Protein AF-A0A2T4UHS7-F1 (afdb_monomer_lite)

Organism: NCBI:txid2133960

Sequence (302 aa):
MPPSAKLADGARTGRSASTREEILTAIRRWNDLFGEPPCTADWNPSVARWRAQEWRIERYAAGDPDTGARWPSLNAVKRRFDGSFDAAVREAGLVPRRPGPRRRAPGTARPDVPPREPLPPVALDDALRAAHALVAAADARAAEAERRAEDALRRARAERARADREQARAAESRLRARRLADRARRAIEARDRARERELRVVAAARAACEDRLAAARADADQRIAAARAREQAASRRADRAEEGAARLVAATGDPTAPAGPAVLAAALTRLARARAAGGAPGDLRGALREVSLAASRWAQRL

Structure (mmCIF, N/CA/C/O backbone):
data_AF-A0A2T4UHS7-F1
#
_entry.id   AF-A0A2T4UHS7-F1
#
loop_
_atom_site.group_PDB
_atom_site.id
_atom_site.type_symbol
_atom_site.label_atom_id
_atom_site.label_alt_id
_atom_site.label_comp_id
_atom_site.label_asym_id
_atom_site.label_entity_id
_atom_site.label_seq_id
_atom_site.pdbx_PDB_ins_code
_atom_site.Cartn_x
_atom_site.Cartn_y
_atom_site.Cartn_z
_atom_site.occupancy
_atom_site.B_iso_or_equiv
_atom_site.auth_seq_id
_atom_site.auth_comp_id
_atom_site.auth_asym_id
_atom_site.auth_atom_id
_atom_site.pdbx_PDB_model_num
ATOM 1 N N . MET A 1 1 ? -7.941 19.673 34.508 1.00 41.25 1 MET A N 1
ATOM 2 C CA . MET A 1 1 ? -9.388 19.975 34.518 1.00 41.25 1 MET A CA 1
ATOM 3 C C . MET A 1 1 ? -10.138 18.800 33.909 1.00 41.25 1 MET A C 1
ATOM 5 O O . MET A 1 1 ? -9.949 18.561 32.722 1.00 41.25 1 MET A O 1
ATOM 9 N N . PRO A 1 2 ? -10.895 18.012 34.690 1.00 38.41 2 PRO A N 1
ATOM 10 C CA . PRO A 1 2 ? -11.706 16.938 34.131 1.00 38.41 2 PRO A CA 1
ATOM 11 C C . PRO A 1 2 ? -12.994 17.521 33.515 1.00 38.41 2 PRO A C 1
ATOM 13 O O . PRO A 1 2 ? -13.570 18.449 34.091 1.00 38.41 2 PRO A O 1
ATOM 16 N N . PRO A 1 3 ? -13.448 17.022 32.352 1.00 41.53 3 PRO A N 1
ATOM 17 C CA . PRO A 1 3 ? -14.698 17.457 31.747 1.00 41.53 3 PRO A CA 1
ATOM 18 C C . PRO A 1 3 ? -15.901 17.020 32.589 1.00 41.53 3 PRO A C 1
ATOM 20 O O . PRO A 1 3 ? -15.948 15.934 33.163 1.00 41.53 3 PRO A O 1
ATOM 23 N N . SER A 1 4 ? -16.849 17.947 32.666 1.00 41.47 4 SER A N 1
ATOM 24 C CA . SER A 1 4 ? -17.977 18.001 33.583 1.00 41.47 4 SER A CA 1
ATOM 25 C C . SER A 1 4 ? -19.053 16.957 33.267 1.00 41.47 4 SER A C 1
ATOM 27 O O . SER A 1 4 ? -19.493 16.813 32.127 1.00 41.47 4 SER A O 1
ATOM 29 N N . ALA A 1 5 ? -19.510 16.268 34.311 1.00 41.78 5 ALA A N 1
ATOM 30 C CA . ALA A 1 5 ? -20.684 15.410 34.308 1.00 41.78 5 ALA A CA 1
ATOM 31 C C . ALA A 1 5 ? -21.964 16.267 34.224 1.00 41.78 5 ALA A C 1
ATOM 33 O O . ALA A 1 5 ? -22.472 16.731 35.241 1.00 41.78 5 ALA A O 1
ATOM 34 N N . LYS A 1 6 ? -22.472 16.504 33.008 1.00 42.31 6 LYS A N 1
ATOM 35 C CA . LYS A 1 6 ? -23.757 17.193 32.756 1.00 42.31 6 LYS A CA 1
ATOM 36 C C . LYS A 1 6 ? -24.542 16.607 31.570 1.00 42.31 6 LYS A C 1
ATOM 38 O O . LYS A 1 6 ? -25.159 17.333 30.805 1.00 42.31 6 LYS A O 1
ATOM 43 N N . LEU A 1 7 ? -24.542 15.282 31.420 1.00 41.25 7 LEU A N 1
ATOM 44 C CA . LEU A 1 7 ? -25.476 14.564 30.533 1.00 41.25 7 LEU A CA 1
ATOM 45 C C . LEU A 1 7 ? -26.055 13.332 31.239 1.00 41.25 7 LEU A C 1
ATOM 47 O O . LEU A 1 7 ? -26.080 12.226 30.713 1.00 41.25 7 LEU A O 1
ATOM 51 N N . ALA A 1 8 ? -26.506 13.548 32.469 1.00 40.31 8 ALA A N 1
ATOM 52 C CA . ALA A 1 8 ? -27.451 12.671 33.140 1.00 40.31 8 ALA A CA 1
ATOM 53 C C . ALA A 1 8 ? -28.627 13.521 33.633 1.00 40.31 8 ALA A C 1
ATOM 55 O O . ALA A 1 8 ? -29.037 13.432 34.786 1.00 40.31 8 ALA A O 1
ATOM 56 N N . ASP A 1 9 ? -29.170 14.360 32.743 1.00 37.16 9 ASP A N 1
ATOM 57 C CA . ASP A 1 9 ? -30.577 14.722 32.854 1.00 37.16 9 ASP A CA 1
ATOM 58 C C . ASP A 1 9 ? -31.356 13.462 32.510 1.00 37.16 9 ASP A C 1
ATOM 60 O O . ASP A 1 9 ? -31.680 13.159 31.360 1.00 37.16 9 ASP A O 1
ATOM 64 N N . GLY A 1 10 ? -31.567 12.666 33.556 1.00 38.06 10 GLY A N 1
ATOM 65 C CA . GLY A 1 10 ? -32.560 11.626 33.556 1.00 38.06 10 GLY A CA 1
ATOM 66 C C . GLY A 1 10 ? -33.852 12.262 33.084 1.00 38.06 10 GLY A C 1
ATOM 67 O O . GLY A 1 10 ? -34.464 13.059 33.799 1.00 38.06 10 GLY A O 1
ATOM 68 N N . ALA A 1 11 ? -34.264 11.884 31.879 1.00 38.50 11 A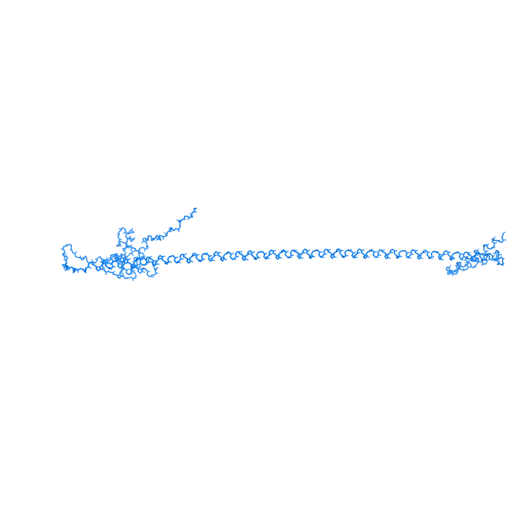LA A N 1
ATOM 69 C CA . ALA A 1 11 ? -35.647 11.936 31.488 1.00 38.50 11 ALA A CA 1
ATOM 70 C C . ALA A 1 11 ? -36.410 11.138 32.551 1.00 38.50 11 ALA A C 1
ATOM 72 O O . ALA A 1 11 ? -36.634 9.936 32.431 1.00 38.50 11 ALA A O 1
ATOM 73 N N . ARG A 1 12 ? -36.837 11.820 33.620 1.00 43.44 12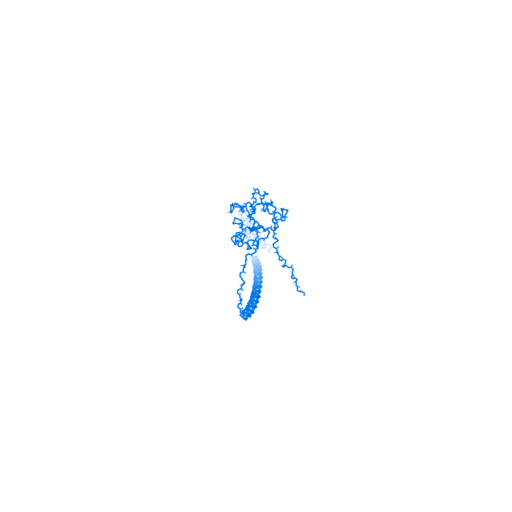 ARG A N 1
ATOM 74 C CA . ARG A 1 12 ? -38.150 11.558 34.181 1.00 43.44 12 ARG A CA 1
ATOM 75 C C . ARG A 1 12 ? -39.052 11.760 32.987 1.00 43.44 12 ARG A C 1
ATOM 77 O O . ARG A 1 12 ? -39.385 12.899 32.679 1.00 43.44 12 ARG A O 1
ATOM 84 N N . THR A 1 13 ? -39.319 10.677 32.265 1.00 43.41 13 THR A N 1
ATOM 85 C CA . THR A 1 13 ? -40.324 10.584 31.221 1.00 43.41 13 THR A CA 1
ATOM 86 C C . THR A 1 13 ? -41.545 11.213 31.852 1.00 43.41 13 THR A C 1
ATOM 88 O O . THR A 1 13 ? -42.151 10.638 32.763 1.00 43.41 13 THR A O 1
ATOM 91 N N . GLY A 1 14 ? -41.766 12.489 31.530 1.00 40.91 14 GLY A N 1
ATOM 92 C CA . GLY A 1 14 ? -42.835 13.263 32.113 1.00 40.91 14 GLY A CA 1
ATOM 93 C C . GLY A 1 14 ? -44.059 12.466 31.755 1.00 40.91 14 GLY A C 1
ATOM 94 O O . GLY A 1 14 ? -44.320 12.294 30.571 1.00 40.91 14 GLY A O 1
ATOM 95 N N . ARG A 1 15 ? -44.715 11.861 32.752 1.00 56.06 15 ARG A N 1
ATOM 96 C CA . ARG A 1 15 ? -45.989 11.181 32.541 1.00 56.06 15 ARG A CA 1
ATOM 97 C C . ARG A 1 15 ? -46.855 12.217 31.850 1.00 56.06 15 ARG A C 1
ATOM 99 O O . ARG A 1 15 ? -47.246 13.180 32.511 1.00 56.06 15 ARG A O 1
ATOM 106 N N . SER A 1 16 ? -47.021 12.072 30.537 1.00 60.69 16 SER A N 1
ATOM 107 C CA . SER A 1 16 ? -47.770 12.991 29.696 1.00 60.69 16 SER A CA 1
ATOM 108 C C . SER A 1 16 ? -49.087 13.193 30.418 1.00 60.69 16 SER A C 1
ATOM 110 O O . SER A 1 16 ? -49.766 12.216 30.739 1.00 60.69 16 SER A O 1
ATOM 112 N N . ALA A 1 17 ? -49.356 14.420 30.861 1.00 79.00 17 ALA A N 1
ATOM 113 C CA . ALA A 1 17 ? -50.518 14.676 31.691 1.00 79.00 17 ALA A CA 1
ATOM 114 C C . ALA A 1 17 ? -51.747 14.351 30.847 1.00 79.00 17 ALA A C 1
ATOM 116 O O . ALA A 1 17 ? -52.047 15.132 29.945 1.00 79.00 17 ALA A O 1
ATOM 117 N N . SER A 1 18 ? -52.413 13.223 31.132 1.00 89.00 18 SER A N 1
ATOM 118 C CA . SER A 1 18 ? -53.476 12.699 30.274 1.00 89.00 18 SER A CA 1
ATOM 119 C C . SER A 1 18 ? -54.439 13.811 29.866 1.00 89.00 18 SER A C 1
ATOM 121 O O . SER A 1 18 ? -54.847 14.636 30.704 1.00 89.00 18 SER A O 1
ATOM 123 N N . THR A 1 19 ? -54.712 13.898 28.568 1.00 94.94 19 THR A N 1
ATOM 124 C CA . THR A 1 19 ? -55.634 14.898 28.023 1.00 94.94 19 THR A CA 1
ATOM 125 C C . THR A 1 19 ? -57.061 14.577 28.462 1.00 94.94 19 THR A C 1
ATOM 127 O O . THR A 1 19 ? -57.351 13.486 28.966 1.00 94.94 19 THR A O 1
ATOM 130 N N . ARG A 1 20 ? -57.968 15.553 28.339 1.00 96.69 20 ARG A N 1
ATOM 131 C CA . ARG A 1 20 ? -59.374 15.358 28.719 1.00 96.69 20 ARG A CA 1
ATOM 132 C C . ARG A 1 20 ? -59.982 14.229 27.877 1.00 96.69 20 ARG A C 1
ATOM 134 O O . ARG A 1 20 ? -60.637 13.345 28.417 1.00 96.69 20 ARG A O 1
ATOM 141 N N . GLU A 1 21 ? -59.660 14.207 26.590 1.00 97.00 21 GLU A N 1
ATOM 142 C CA . GLU A 1 21 ? -60.112 13.246 25.585 1.00 97.00 21 GLU A CA 1
ATOM 143 C C . GLU A 1 21 ? -59.539 11.839 25.821 1.00 97.00 21 GLU A C 1
ATOM 145 O O . GLU A 1 21 ? -60.270 10.851 25.719 1.00 97.00 21 GLU A O 1
ATOM 150 N N . GLU A 1 22 ? -58.260 11.727 26.201 1.00 96.19 22 GLU A N 1
ATOM 151 C CA . GLU A 1 22 ? -57.641 10.450 26.590 1.00 96.19 22 GLU A CA 1
ATOM 152 C C . GLU A 1 22 ? -58.335 9.842 27.810 1.00 96.19 22 GLU A C 1
ATOM 154 O O . GLU A 1 22 ? -58.574 8.636 27.856 1.00 96.19 22 GLU A O 1
ATOM 159 N N . ILE A 1 23 ? -58.709 10.672 28.788 1.00 97.44 23 ILE A N 1
ATOM 160 C CA . ILE A 1 23 ? -59.433 10.213 29.975 1.00 97.44 23 ILE A CA 1
ATOM 161 C C . ILE A 1 23 ? -60.839 9.731 29.606 1.00 97.44 23 ILE A C 1
ATOM 163 O O . ILE A 1 23 ? -61.236 8.660 30.061 1.00 97.44 23 ILE A O 1
ATOM 167 N N . LEU A 1 24 ? -61.579 10.463 28.765 1.00 98.00 24 LEU A N 1
ATOM 168 C CA . LEU A 1 24 ? -62.900 10.019 28.294 1.00 98.00 24 LEU A CA 1
ATOM 169 C C . LEU A 1 24 ? -62.804 8.698 27.523 1.00 98.00 24 LEU A C 1
ATOM 171 O O . LEU A 1 24 ? -63.616 7.797 27.731 1.00 98.00 24 LEU A O 1
ATOM 175 N N . THR A 1 25 ? -61.779 8.560 26.680 1.00 97.50 25 THR A N 1
ATOM 176 C CA . THR A 1 25 ? -61.502 7.328 25.932 1.00 97.50 25 THR A CA 1
ATOM 177 C C . THR A 1 25 ? -61.196 6.169 26.878 1.00 97.50 25 THR A C 1
ATOM 179 O O . THR A 1 25 ? -61.775 5.096 26.736 1.00 97.50 25 THR A O 1
ATOM 182 N N . ALA A 1 26 ? -60.357 6.390 27.892 1.00 97.44 26 ALA A N 1
ATOM 183 C CA . ALA A 1 26 ? -60.034 5.383 28.897 1.00 97.44 26 ALA A CA 1
ATOM 184 C C . ALA A 1 26 ? -61.256 4.972 29.740 1.00 97.44 26 ALA A C 1
ATOM 186 O O . ALA A 1 26 ? -61.400 3.798 30.065 1.00 97.44 26 ALA A O 1
ATOM 187 N N . ILE A 1 27 ? -62.160 5.904 30.068 1.00 98.00 27 ILE A N 1
ATOM 188 C CA . ILE A 1 27 ? -63.408 5.594 30.788 1.00 98.00 27 ILE A CA 1
ATOM 189 C C . ILE A 1 27 ? -64.316 4.685 29.948 1.00 98.00 27 ILE A C 1
ATOM 191 O O . ILE A 1 27 ? -64.851 3.711 30.477 1.00 98.00 27 ILE A O 1
ATOM 195 N N . ARG A 1 28 ? -64.473 4.981 28.651 1.00 98.19 28 ARG A N 1
ATOM 196 C CA . ARG A 1 28 ? -65.272 4.153 27.731 1.00 98.19 28 ARG A CA 1
ATOM 197 C C . ARG A 1 28 ? -64.658 2.768 27.563 1.00 98.19 28 ARG A C 1
ATOM 199 O O . ARG A 1 28 ? -65.338 1.784 27.817 1.00 98.19 28 ARG A O 1
ATOM 206 N N . ARG A 1 29 ? -63.350 2.696 27.296 1.00 97.38 29 ARG A N 1
ATOM 207 C CA . ARG A 1 29 ? -62.626 1.420 27.182 1.00 97.38 29 ARG A CA 1
ATOM 208 C C . ARG A 1 29 ? -62.714 0.570 28.441 1.00 97.38 29 ARG A C 1
ATOM 210 O O . ARG A 1 29 ? -62.923 -0.632 28.351 1.00 97.38 29 ARG A O 1
ATOM 217 N N . TRP A 1 30 ? -62.592 1.178 29.620 1.00 97.50 30 TRP A N 1
ATOM 218 C CA . TRP A 1 30 ? -62.786 0.458 30.877 1.00 97.50 30 TRP A CA 1
ATOM 219 C C . TRP A 1 30 ? -64.178 -0.182 30.949 1.00 97.50 30 TRP A C 1
ATOM 221 O O . TRP A 1 30 ? -64.307 -1.347 31.324 1.00 97.50 30 TRP A O 1
ATOM 231 N N . ASN A 1 31 ? -65.218 0.573 30.588 1.00 97.31 31 ASN A N 1
ATOM 232 C CA . ASN A 1 31 ? -66.587 0.071 30.565 1.00 97.31 31 ASN A CA 1
ATOM 233 C C . ASN A 1 31 ? -66.772 -1.050 29.536 1.00 97.31 31 ASN A C 1
ATOM 235 O O . ASN A 1 31 ? -67.408 -2.048 29.855 1.00 97.31 31 ASN A O 1
ATOM 239 N N . ASP A 1 32 ? -66.186 -0.917 28.349 1.00 97.12 32 ASP A N 1
ATOM 240 C CA . ASP A 1 32 ? -66.264 -1.934 27.297 1.00 97.12 32 ASP A CA 1
ATOM 241 C C . ASP A 1 32 ? -65.582 -3.244 27.729 1.00 97.12 32 ASP A C 1
ATOM 243 O O . ASP A 1 32 ? -66.117 -4.327 27.504 1.00 97.12 32 ASP A O 1
ATOM 247 N N . LEU A 1 33 ? -64.442 -3.153 28.423 1.00 96.88 33 LEU A N 1
ATOM 248 C CA . LEU A 1 33 ? -63.683 -4.314 28.901 1.00 96.88 33 LEU A CA 1
ATOM 249 C C . LEU A 1 33 ? -64.340 -5.032 30.083 1.00 96.88 33 LEU A C 1
ATOM 251 O O . LEU A 1 33 ? -64.276 -6.257 30.179 1.00 96.88 33 LEU A O 1
ATOM 255 N N . PHE A 1 34 ? -64.922 -4.285 31.022 1.00 95.75 34 PHE A N 1
ATOM 256 C CA . PHE A 1 34 ? -65.389 -4.845 32.295 1.00 95.75 34 PHE A CA 1
ATOM 257 C C . PHE A 1 34 ? -66.912 -4.842 32.465 1.00 95.75 34 PHE A C 1
ATOM 259 O O . PHE A 1 34 ? -67.402 -5.323 33.487 1.00 95.75 34 PHE A O 1
ATOM 266 N N . GLY A 1 35 ? -67.656 -4.313 31.492 1.00 95.94 35 GLY A N 1
ATOM 267 C CA . GLY A 1 35 ? -69.120 -4.259 31.486 1.00 95.94 35 GLY A CA 1
ATOM 268 C C . GLY A 1 35 ? -69.733 -3.294 32.507 1.00 95.94 35 GLY A C 1
ATOM 269 O O . GLY A 1 35 ? -70.953 -3.271 32.666 1.00 95.94 35 GLY A O 1
ATOM 270 N N . GLU A 1 36 ? -68.918 -2.510 33.220 1.00 94.50 36 GLU A N 1
ATOM 271 C CA . GLU A 1 36 ? -69.378 -1.507 34.181 1.00 94.50 36 GLU A CA 1
ATOM 272 C C . GLU A 1 36 ? -68.546 -0.213 34.102 1.00 94.50 36 GLU A C 1
ATOM 274 O O . GLU A 1 36 ? -67.321 -0.280 33.941 1.00 94.50 36 GLU A O 1
ATOM 279 N N . PRO A 1 37 ? -69.164 0.975 34.278 1.00 96.38 37 PRO A N 1
ATOM 280 C CA . PRO A 1 37 ? -68.421 2.226 34.351 1.00 96.38 37 PRO A CA 1
ATOM 281 C C . PRO A 1 37 ? -67.429 2.190 35.521 1.00 96.38 37 PRO A C 1
ATOM 283 O O . PRO A 1 37 ? -67.796 1.733 36.614 1.00 96.38 37 PRO A O 1
ATOM 286 N N . PRO A 1 38 ? -66.193 2.697 35.346 1.00 96.69 38 PRO A N 1
ATOM 287 C CA . PRO A 1 38 ? -65.227 2.720 36.434 1.00 96.69 38 PRO A CA 1
ATOM 288 C C . PRO A 1 38 ? -65.773 3.535 37.608 1.00 96.69 38 PRO A C 1
ATOM 290 O O . PRO A 1 38 ? -66.482 4.528 37.432 1.00 96.69 38 PRO A O 1
ATOM 293 N N . CYS A 1 39 ? -65.415 3.147 38.829 1.00 95.62 39 CYS A N 1
ATOM 294 C CA . CYS A 1 39 ? -65.626 3.955 40.021 1.00 95.62 39 CYS A CA 1
ATOM 295 C C . CYS A 1 39 ? -64.281 4.359 40.641 1.00 95.62 39 CYS A C 1
ATOM 297 O O . CYS A 1 39 ? -63.210 3.906 40.243 1.00 95.62 39 CYS A O 1
ATOM 299 N N . THR A 1 40 ? -64.307 5.227 41.651 1.00 95.56 40 THR A N 1
ATOM 300 C CA . THR A 1 40 ? -63.078 5.793 42.236 1.00 95.56 40 THR A CA 1
ATOM 301 C C . THR A 1 40 ? -62.083 4.755 42.766 1.00 95.56 40 THR A C 1
ATOM 303 O O . THR A 1 40 ? -60.885 5.030 42.761 1.00 95.56 40 THR A O 1
ATOM 306 N N . ALA A 1 41 ? -62.546 3.582 43.213 1.00 95.06 41 ALA A N 1
ATOM 307 C CA . ALA A 1 41 ? -61.672 2.509 43.692 1.00 95.06 41 ALA A CA 1
ATOM 308 C C . ALA A 1 41 ? -60.962 1.766 42.549 1.00 95.06 41 ALA A C 1
ATOM 310 O O . ALA A 1 41 ? -59.889 1.222 42.771 1.00 95.06 41 ALA A O 1
ATOM 311 N N . ASP A 1 42 ? -61.522 1.770 41.338 1.00 96.69 42 ASP A N 1
ATOM 312 C CA . ASP A 1 42 ? -60.904 1.127 40.176 1.00 96.69 42 ASP A CA 1
ATOM 313 C C . ASP A 1 42 ? -59.621 1.844 39.750 1.00 96.69 42 ASP A C 1
ATOM 315 O O . ASP A 1 42 ? -58.656 1.210 39.347 1.00 96.69 42 ASP A O 1
ATOM 319 N N . TRP A 1 43 ? -59.585 3.176 39.861 1.00 96.06 43 TRP A N 1
ATOM 320 C CA . TRP A 1 43 ? -58.444 4.000 39.432 1.00 96.06 43 TRP A CA 1
ATOM 321 C C . TRP A 1 43 ? -57.625 4.546 40.620 1.00 96.06 43 TRP A C 1
ATOM 323 O O . TRP A 1 43 ? -56.857 5.507 40.488 1.00 96.06 43 TRP A O 1
ATOM 333 N N . ASN A 1 44 ? -57.799 3.950 41.809 1.00 95.88 44 ASN A N 1
ATOM 334 C CA . ASN A 1 44 ? -57.046 4.271 43.024 1.00 95.88 44 ASN A CA 1
ATOM 335 C C . ASN A 1 44 ? -56.728 3.003 43.847 1.00 95.88 44 ASN A C 1
ATOM 337 O O . ASN A 1 44 ? -57.534 2.603 44.698 1.00 95.88 44 ASN A O 1
ATOM 341 N N . PRO A 1 45 ? -55.521 2.425 43.678 1.00 94.38 45 PRO A N 1
ATOM 342 C CA . PRO A 1 45 ? -55.107 1.215 44.389 1.00 94.38 45 PRO A CA 1
ATOM 343 C C . PRO A 1 45 ? -55.184 1.319 45.916 1.00 94.38 45 PRO A C 1
ATOM 345 O O . PRO A 1 45 ? -55.503 0.339 46.585 1.00 94.38 45 PRO A O 1
ATOM 348 N N . SER A 1 46 ? -54.934 2.501 46.488 1.00 92.94 46 SER A N 1
ATOM 349 C CA . SER A 1 46 ? -55.003 2.703 47.940 1.00 92.94 46 SER A CA 1
ATOM 350 C C . SER A 1 46 ? -56.436 2.585 48.466 1.00 92.94 46 SER A C 1
ATOM 352 O O . SER A 1 46 ? -56.658 1.989 49.518 1.00 92.94 46 SER A O 1
ATOM 354 N N . VAL A 1 47 ? -57.421 3.106 47.724 1.00 91.44 47 VAL A N 1
ATOM 355 C CA . VAL A 1 47 ? -58.845 2.995 48.088 1.00 91.44 47 VAL A CA 1
ATOM 356 C C . VAL A 1 47 ? -59.347 1.566 47.891 1.00 91.44 47 VAL A C 1
ATOM 358 O O . VAL A 1 47 ? -60.078 1.067 48.747 1.00 91.44 47 VAL A O 1
ATOM 361 N N . ALA A 1 48 ? -58.937 0.890 46.813 1.00 92.25 48 ALA A N 1
ATOM 362 C CA . ALA A 1 48 ? -59.242 -0.525 46.601 1.00 92.25 48 ALA A CA 1
ATOM 363 C C . ALA A 1 48 ? -58.692 -1.401 47.737 1.00 92.25 48 ALA A C 1
ATOM 365 O O . ALA A 1 48 ? -59.431 -2.212 48.294 1.00 92.25 48 ALA A O 1
ATOM 366 N N . ARG A 1 49 ? -57.437 -1.171 48.151 1.00 90.56 49 ARG A N 1
ATOM 367 C CA . ARG A 1 49 ? -56.803 -1.885 49.270 1.00 90.56 49 ARG A CA 1
ATOM 368 C C . ARG A 1 49 ? -57.554 -1.672 50.578 1.00 90.56 49 ARG A C 1
ATOM 370 O O . ARG A 1 49 ? -57.844 -2.634 51.278 1.00 90.56 49 ARG A O 1
ATOM 377 N N . TRP A 1 50 ? -57.926 -0.430 50.887 1.00 89.00 50 TRP A N 1
ATOM 378 C CA . TRP A 1 50 ? -58.687 -0.126 52.103 1.00 89.00 50 TRP A CA 1
ATOM 379 C C . TRP A 1 50 ? -60.065 -0.810 52.131 1.00 89.00 50 TRP A C 1
ATOM 381 O O . TRP A 1 50 ? -60.583 -1.123 53.198 1.00 89.00 50 TRP A O 1
ATOM 391 N N . ARG A 1 51 ? -60.649 -1.080 50.958 1.00 86.50 51 ARG A N 1
ATOM 392 C CA . ARG A 1 51 ? -61.917 -1.809 50.807 1.00 86.50 51 ARG A CA 1
ATOM 393 C C . ARG A 1 51 ? -61.752 -3.323 50.635 1.00 86.50 51 ARG A C 1
ATOM 395 O O . ARG A 1 51 ? -62.760 -3.982 50.396 1.00 86.50 51 ARG A O 1
ATOM 402 N N . ALA A 1 52 ? -60.531 -3.855 50.736 1.00 89.75 52 ALA A N 1
ATOM 403 C CA . ALA A 1 52 ? -60.204 -5.259 50.473 1.00 89.75 52 ALA A CA 1
ATOM 404 C C . ALA A 1 52 ? -60.674 -5.747 49.082 1.00 89.75 52 ALA A C 1
ATOM 406 O O . ALA A 1 52 ? -61.213 -6.838 48.931 1.00 89.75 52 ALA A O 1
ATOM 407 N N . GLN A 1 53 ? -60.506 -4.909 48.052 1.00 92.12 53 GLN A N 1
ATOM 408 C CA . GLN A 1 53 ? -60.877 -5.206 46.662 1.00 92.12 53 GLN A CA 1
ATOM 409 C C . GLN A 1 53 ? -59.624 -5.408 45.799 1.00 92.12 53 GLN A C 1
ATOM 411 O O . GLN A 1 53 ? -59.321 -4.592 44.929 1.00 92.12 53 GLN A O 1
ATOM 416 N N . GLU A 1 54 ? -58.873 -6.479 46.056 1.00 90.62 54 GLU A N 1
ATOM 417 C CA . GLU A 1 54 ? -57.574 -6.746 45.412 1.00 90.62 54 GLU A CA 1
ATOM 418 C C . GLU A 1 54 ? -57.679 -6.906 43.890 1.00 90.62 54 GLU A C 1
ATOM 420 O O . GLU A 1 54 ? -56.879 -6.326 43.158 1.00 90.62 54 GLU A O 1
ATOM 425 N N . TRP A 1 55 ? -58.757 -7.527 43.404 1.00 94.88 55 TRP A N 1
ATOM 426 C CA . TRP A 1 55 ? -59.036 -7.678 41.970 1.00 94.88 55 TRP A CA 1
ATOM 427 C C . TRP A 1 55 ? -59.085 -6.342 41.203 1.00 94.88 55 TRP A C 1
ATOM 429 O O . TRP A 1 55 ? -58.807 -6.296 40.006 1.00 94.88 55 TRP A O 1
ATOM 439 N N . ARG A 1 56 ? -59.411 -5.221 41.865 1.00 96.00 56 ARG A N 1
ATOM 440 C CA . ARG A 1 56 ? -59.380 -3.883 41.240 1.00 96.00 56 ARG A CA 1
ATOM 441 C C . ARG A 1 56 ? -57.962 -3.350 41.085 1.00 96.00 56 ARG A C 1
ATOM 443 O O . ARG A 1 56 ? -57.670 -2.661 40.112 1.00 96.00 56 ARG A O 1
ATOM 450 N N . ILE A 1 57 ? -57.082 -3.678 42.031 1.00 95.31 57 ILE A N 1
ATOM 451 C CA . ILE A 1 57 ? -55.659 -3.322 41.978 1.00 95.31 57 ILE A CA 1
ATOM 452 C C . ILE A 1 57 ? -55.004 -4.057 40.811 1.00 95.31 57 ILE A C 1
ATOM 454 O O . ILE A 1 57 ? -54.264 -3.440 40.050 1.00 95.31 57 ILE A O 1
ATOM 458 N N . GLU A 1 58 ? -55.327 -5.338 40.644 1.00 94.75 58 GLU A N 1
ATOM 459 C CA . GLU A 1 58 ? -54.845 -6.163 39.536 1.00 94.75 58 GLU A CA 1
ATOM 460 C C . GLU A 1 58 ? -55.308 -5.615 38.183 1.00 94.75 58 GLU A C 1
ATOM 462 O O . GLU A 1 58 ? -54.472 -5.369 37.315 1.00 94.75 58 GLU A O 1
ATOM 467 N N . ARG A 1 59 ? -56.606 -5.305 38.025 1.00 96.69 59 ARG A N 1
ATOM 468 C CA . ARG A 1 59 ? -57.138 -4.675 36.797 1.00 96.69 59 ARG A CA 1
ATOM 469 C C . ARG A 1 59 ? -56.459 -3.343 36.477 1.00 96.69 59 ARG A C 1
ATOM 471 O O . ARG A 1 59 ? -56.112 -3.084 35.329 1.00 96.69 59 ARG A O 1
ATOM 478 N N . TYR A 1 60 ? -56.241 -2.499 37.487 1.00 96.44 60 TYR A N 1
ATOM 479 C CA . TYR A 1 60 ? -55.545 -1.226 37.304 1.00 96.44 60 TYR A CA 1
ATOM 480 C C . TYR A 1 60 ? -54.071 -1.417 36.907 1.00 96.44 60 TYR A C 1
ATOM 482 O O . TYR A 1 60 ? -53.560 -0.688 36.057 1.00 96.44 60 TYR A O 1
ATOM 490 N N . ALA A 1 61 ? -53.380 -2.385 37.516 1.00 95.38 61 ALA A N 1
ATOM 491 C CA . ALA A 1 61 ? -51.972 -2.669 37.251 1.00 95.38 61 ALA A CA 1
ATOM 492 C C . ALA A 1 61 ? -51.742 -3.315 35.877 1.00 95.38 61 ALA A C 1
ATOM 494 O O . ALA A 1 61 ? -50.728 -3.020 35.245 1.00 95.38 61 ALA A O 1
ATOM 495 N N . ALA A 1 62 ? -52.686 -4.142 35.415 1.00 95.31 62 ALA A N 1
ATOM 496 C CA . ALA A 1 62 ? -52.648 -4.780 34.101 1.00 95.31 62 ALA A CA 1
ATOM 497 C C . ALA A 1 62 ? -52.667 -3.762 32.946 1.00 95.31 62 ALA A C 1
ATOM 499 O O . ALA A 1 62 ? -52.088 -4.022 31.895 1.00 95.31 62 ALA A O 1
ATOM 500 N N . GLY A 1 63 ? -53.269 -2.586 33.159 1.00 95.31 63 GLY A N 1
ATOM 501 C CA . GLY A 1 63 ? -53.434 -1.581 32.111 1.00 95.31 63 GLY A CA 1
ATOM 502 C C . GLY A 1 63 ? -54.511 -1.967 31.096 1.00 95.31 63 GLY A C 1
ATOM 503 O O . GLY A 1 63 ? -55.305 -2.880 31.325 1.00 95.31 63 GLY A O 1
ATOM 504 N N . ASP A 1 64 ? -54.574 -1.214 30.005 1.00 95.25 64 ASP A N 1
ATOM 505 C CA . ASP A 1 64 ? -55.425 -1.505 28.856 1.00 95.25 64 ASP A CA 1
ATOM 506 C C . ASP A 1 64 ? -54.767 -2.623 28.022 1.00 95.25 64 ASP A C 1
ATOM 508 O O . ASP A 1 64 ? -53.661 -2.413 27.514 1.00 95.25 64 ASP A O 1
ATOM 512 N N . PRO A 1 65 ? -55.399 -3.803 27.881 1.00 93.88 65 PRO A N 1
ATOM 513 C CA . PRO A 1 65 ? -54.809 -4.945 27.188 1.00 93.88 65 PRO A CA 1
ATOM 514 C C . PRO A 1 65 ? -54.577 -4.691 25.693 1.00 93.88 65 PRO A C 1
ATOM 516 O O . PRO A 1 65 ? -53.642 -5.258 25.132 1.00 93.88 65 PRO A O 1
ATOM 519 N N . ASP A 1 66 ? -55.366 -3.817 25.060 1.00 93.75 66 ASP A N 1
ATOM 520 C CA . ASP A 1 66 ? -55.273 -3.573 23.617 1.00 93.75 66 ASP A CA 1
ATOM 521 C C . ASP A 1 66 ? -54.126 -2.618 23.267 1.00 93.75 66 ASP A C 1
ATOM 523 O O . ASP A 1 66 ? -53.562 -2.676 22.176 1.00 93.75 66 ASP A O 1
ATOM 527 N N . THR A 1 67 ? -53.779 -1.705 24.180 1.00 91.88 67 THR A N 1
ATOM 528 C CA . THR A 1 67 ? -52.749 -0.676 23.938 1.00 91.88 67 THR A CA 1
ATOM 529 C C . THR A 1 67 ? -51.502 -0.835 24.796 1.00 91.88 67 THR A C 1
ATOM 531 O O . THR A 1 67 ? -50.501 -0.164 24.545 1.00 91.88 67 THR A O 1
ATOM 534 N N . GLY A 1 68 ? -51.553 -1.665 25.839 1.00 92.25 68 GLY A N 1
ATOM 535 C CA . GLY A 1 68 ? -50.535 -1.718 26.890 1.00 92.25 68 GLY A CA 1
ATOM 536 C C . GLY A 1 68 ? -50.431 -0.420 27.702 1.00 92.25 68 GLY A C 1
ATOM 537 O O . GLY A 1 68 ? -49.500 -0.253 28.496 1.00 92.25 68 GLY A O 1
ATOM 538 N N . ALA A 1 69 ? -51.351 0.530 27.502 1.00 91.75 69 ALA A N 1
ATOM 539 C CA . ALA A 1 69 ? -51.330 1.808 28.189 1.00 91.75 69 ALA A CA 1
ATOM 540 C C . ALA A 1 69 ? -51.776 1.640 29.644 1.00 91.75 69 ALA A C 1
ATOM 542 O O . ALA A 1 69 ? -52.677 0.871 29.973 1.00 91.75 69 ALA A O 1
ATOM 543 N N . ARG A 1 70 ? -51.166 2.404 30.552 1.00 94.31 70 ARG A N 1
ATOM 544 C CA . ARG A 1 70 ? -51.619 2.441 31.946 1.00 94.31 70 ARG A CA 1
ATOM 545 C C . ARG A 1 70 ? -52.908 3.248 32.054 1.00 94.31 70 ARG A C 1
ATOM 547 O O . ARG A 1 70 ? -53.000 4.334 31.484 1.00 94.31 70 ARG A O 1
ATOM 554 N N . TRP A 1 71 ? -53.847 2.768 32.865 1.00 95.94 71 TRP A N 1
ATOM 555 C CA . TRP A 1 71 ? -55.052 3.525 33.197 1.00 95.94 71 TRP A CA 1
ATOM 556 C C . TRP A 1 71 ? -54.698 4.870 33.859 1.00 95.94 71 TRP A C 1
ATOM 558 O O . TRP A 1 71 ? -53.755 4.933 34.661 1.00 95.94 71 TRP A O 1
ATOM 568 N N . PRO A 1 72 ? -55.428 5.962 33.561 1.00 96.00 72 PRO A N 1
ATOM 569 C CA . PRO A 1 72 ? -55.191 7.245 34.208 1.00 96.00 72 PRO A CA 1
ATOM 570 C C . PRO A 1 72 ? -55.389 7.151 35.724 1.00 96.00 72 PRO A C 1
ATOM 572 O O . PRO A 1 72 ? -56.319 6.521 36.221 1.00 96.00 72 PRO A O 1
ATOM 575 N N . SER A 1 73 ? -54.542 7.836 36.493 1.00 95.00 73 SER A N 1
ATOM 576 C CA . SER A 1 73 ? -54.741 7.911 37.947 1.00 95.00 73 SER A CA 1
ATOM 577 C C . SER A 1 73 ? -55.990 8.732 38.299 1.00 95.00 73 SER A C 1
ATOM 579 O O . SER A 1 73 ? -56.270 9.736 37.640 1.00 95.00 73 SER A O 1
ATOM 581 N N . LEU A 1 74 ? -56.669 8.406 39.407 1.00 96.31 74 LEU A N 1
ATOM 582 C CA . LEU A 1 74 ? -57.823 9.170 39.914 1.00 96.31 74 LEU A CA 1
ATOM 583 C C . LEU A 1 74 ? -57.583 10.694 39.975 1.00 96.31 74 LEU A C 1
ATOM 585 O O . LEU A 1 74 ? -58.469 11.480 39.641 1.00 96.31 74 LEU A O 1
ATOM 589 N N . ASN A 1 75 ? -56.389 11.127 40.388 1.00 95.19 75 ASN A N 1
ATOM 590 C CA . ASN A 1 75 ? -56.057 12.551 40.493 1.00 95.19 75 ASN A CA 1
ATOM 591 C C . ASN A 1 75 ? -55.901 13.221 39.122 1.00 95.19 75 ASN A C 1
ATOM 593 O O . ASN A 1 75 ? -56.263 14.386 38.978 1.00 95.19 75 ASN A O 1
ATOM 597 N N . ALA A 1 76 ? -55.390 12.498 38.119 1.00 94.56 76 ALA A N 1
ATOM 598 C CA . ALA A 1 76 ? -55.311 13.003 36.750 1.00 94.56 76 ALA A CA 1
ATOM 599 C C . ALA A 1 76 ? -56.714 13.276 36.193 1.00 94.56 76 ALA A C 1
ATOM 601 O O . ALA A 1 76 ? -56.937 14.340 35.622 1.00 94.56 76 ALA A O 1
ATOM 602 N N . VAL A 1 77 ? -57.669 12.378 36.464 1.00 96.62 77 VAL A N 1
ATOM 603 C CA . VAL A 1 77 ? -59.083 12.576 36.110 1.00 96.62 77 VAL A CA 1
ATOM 604 C C . VAL A 1 77 ? -59.660 13.786 36.826 1.00 96.62 77 VAL A C 1
ATOM 606 O O . VAL A 1 77 ? -60.087 14.739 36.186 1.00 96.62 77 VAL A O 1
ATOM 609 N N . LYS A 1 78 ? -59.607 13.818 38.159 1.00 96.00 78 LYS A N 1
ATOM 610 C CA . LYS A 1 78 ? -60.201 14.915 38.936 1.00 96.00 78 LYS A CA 1
ATOM 611 C C . LYS A 1 78 ? -59.680 16.296 38.532 1.00 96.00 78 LYS A C 1
ATOM 613 O O . LYS A 1 78 ? -60.457 17.239 38.501 1.00 96.00 78 LYS A O 1
ATOM 618 N N . ARG A 1 79 ? -58.397 16.426 38.180 1.00 95.62 79 ARG A N 1
ATOM 619 C CA . ARG A 1 79 ? -57.824 17.704 37.723 1.00 95.62 79 ARG A CA 1
ATOM 620 C C . ARG A 1 79 ? -58.427 18.226 36.415 1.00 95.62 79 ARG A C 1
ATOM 622 O O . ARG A 1 79 ? -58.345 19.424 36.181 1.00 95.62 79 ARG A O 1
ATOM 629 N N . ARG A 1 80 ? -58.975 17.358 35.561 1.00 96.31 80 ARG A N 1
ATOM 630 C CA . ARG A 1 80 ? -59.540 17.733 34.252 1.00 96.31 80 ARG A CA 1
ATOM 631 C C . ARG A 1 80 ? -61.055 17.940 34.276 1.00 96.31 80 ARG A C 1
ATOM 633 O O . ARG A 1 80 ? -61.566 18.590 33.373 1.00 96.31 80 ARG A O 1
ATOM 640 N N . PHE A 1 81 ? -61.739 17.414 35.293 1.00 96.62 81 PHE A N 1
ATOM 641 C CA . PHE A 1 81 ? -63.201 17.412 35.418 1.00 96.62 81 PHE A CA 1
ATOM 642 C C . PHE A 1 81 ? -63.647 18.030 36.752 1.00 96.62 81 PHE A C 1
ATOM 644 O O . PHE A 1 81 ? -64.359 17.400 37.533 1.00 96.62 81 PHE A O 1
ATOM 651 N N . ASP A 1 82 ? -63.152 19.234 37.051 1.00 94.19 82 ASP A N 1
ATOM 652 C CA . ASP A 1 82 ? -63.586 20.072 38.184 1.00 94.19 82 ASP A CA 1
ATOM 653 C C . ASP A 1 82 ? -63.603 19.350 39.546 1.00 94.19 82 ASP A C 1
ATOM 655 O O . ASP A 1 82 ? -64.495 19.512 40.376 1.00 94.19 82 ASP A O 1
ATOM 659 N N . GLY A 1 83 ? -62.611 18.487 39.781 1.00 94.31 83 GLY A N 1
ATOM 660 C CA . GLY A 1 83 ? -62.470 17.715 41.017 1.00 94.31 83 GLY A CA 1
ATOM 661 C C . GLY A 1 83 ? -63.367 16.474 41.114 1.00 94.31 83 GLY A C 1
ATOM 662 O O . GLY A 1 83 ? -63.266 15.724 42.093 1.00 94.31 83 GLY A O 1
ATOM 663 N N . SER A 1 84 ? -64.204 16.208 40.109 1.00 96.19 84 SER A N 1
ATOM 664 C CA . SER A 1 84 ? -65.238 15.175 40.131 1.00 96.19 84 SER A CA 1
ATOM 665 C C . SER A 1 84 ? -64.954 14.040 39.147 1.00 96.19 84 SER A C 1
ATOM 667 O O . SER A 1 84 ? -64.929 14.217 37.933 1.00 96.19 84 SER A O 1
ATOM 669 N N . PHE A 1 85 ? -64.785 12.828 39.679 1.00 95.94 85 PHE A N 1
ATOM 670 C CA . PHE A 1 85 ? -64.662 11.626 38.848 1.00 95.94 85 PHE A CA 1
ATOM 671 C C . PHE A 1 85 ? -65.998 11.273 38.176 1.00 95.94 85 PHE A C 1
ATOM 673 O O . PHE A 1 85 ? -66.028 10.921 37.003 1.00 95.94 85 PHE A O 1
ATOM 680 N N . ASP A 1 86 ? -67.113 11.450 38.888 1.00 96.69 86 ASP A N 1
ATOM 681 C CA . ASP A 1 86 ? -68.451 11.184 38.352 1.00 96.69 86 ASP A CA 1
ATOM 682 C C . ASP A 1 86 ? -68.813 12.146 37.211 1.00 96.69 86 ASP A C 1
ATOM 684 O O . ASP A 1 86 ? -69.565 11.768 36.317 1.00 96.69 86 ASP A O 1
ATOM 688 N N . ALA A 1 87 ? -68.277 13.374 37.211 1.00 97.19 87 ALA A N 1
ATOM 689 C CA . ALA A 1 87 ? -68.433 14.298 36.086 1.00 97.19 87 ALA A CA 1
ATOM 690 C C . ALA A 1 87 ? -67.760 13.751 34.820 1.00 97.19 87 ALA A C 1
ATOM 692 O O . ALA A 1 87 ? -68.394 13.726 33.770 1.00 97.19 87 ALA A O 1
ATOM 693 N N . ALA A 1 88 ? -66.539 13.217 34.943 1.00 97.56 88 ALA A N 1
ATOM 694 C CA . ALA A 1 88 ? -65.839 12.566 33.837 1.00 97.56 88 ALA A CA 1
ATOM 695 C C . ALA A 1 88 ? -66.616 11.356 33.290 1.00 97.56 88 ALA A C 1
ATOM 697 O O . ALA A 1 88 ? -66.720 11.178 32.081 1.00 97.56 88 ALA A O 1
ATOM 698 N N . VAL A 1 89 ? -67.204 10.545 34.178 1.00 97.75 89 VAL A N 1
ATOM 699 C CA . VAL A 1 89 ? -68.014 9.381 33.780 1.00 97.75 89 VAL A CA 1
ATOM 700 C C . VAL A 1 89 ? -69.287 9.809 33.039 1.00 97.75 89 VAL A C 1
ATOM 702 O O . VAL A 1 89 ? -69.601 9.223 32.004 1.00 97.75 89 VAL A O 1
ATOM 705 N N . ARG A 1 90 ? -69.977 10.866 33.498 1.00 97.88 90 ARG A N 1
ATOM 706 C CA . ARG A 1 90 ? -71.142 11.426 32.783 1.00 97.88 90 ARG A CA 1
ATOM 707 C C . ARG A 1 90 ? -70.769 11.991 31.419 1.00 97.88 90 ARG A C 1
ATOM 709 O O . ARG A 1 90 ? -71.465 11.730 30.447 1.00 97.88 90 ARG A O 1
ATOM 716 N N . GLU A 1 91 ? -69.671 12.735 31.338 1.00 98.06 91 GLU A N 1
ATOM 717 C CA . GLU A 1 91 ? -69.188 13.322 30.082 1.00 98.06 91 GLU A CA 1
ATOM 718 C C . GLU A 1 91 ? -68.717 12.255 29.084 1.00 98.06 91 GLU A C 1
ATOM 720 O O . GLU A 1 91 ? -68.847 12.419 27.872 1.00 98.06 91 GLU A O 1
ATOM 725 N N . ALA A 1 92 ? -68.264 11.099 29.577 1.00 97.69 92 ALA A N 1
ATOM 726 C CA . ALA A 1 92 ? -67.987 9.936 28.741 1.00 97.69 92 ALA A CA 1
ATOM 727 C C . ALA A 1 92 ? -69.259 9.293 28.153 1.00 97.69 92 ALA A C 1
ATOM 729 O O . ALA A 1 92 ? -69.130 8.426 27.287 1.00 97.69 92 ALA A O 1
ATOM 730 N N . GLY A 1 93 ? -70.454 9.732 28.564 1.00 97.75 93 GLY A N 1
ATOM 731 C CA . GLY A 1 93 ? -71.748 9.191 28.142 1.00 97.75 93 GLY A CA 1
ATOM 732 C C . GLY A 1 93 ? -72.242 8.027 29.004 1.00 97.75 93 GLY A C 1
ATOM 733 O O . GLY A 1 93 ? -73.170 7.329 28.607 1.00 97.75 93 GLY A O 1
ATOM 734 N N . LEU A 1 94 ? -71.629 7.794 30.169 1.00 97.62 94 LEU A N 1
ATOM 735 C CA . LEU A 1 94 ? -71.958 6.686 31.066 1.00 97.62 94 LEU A CA 1
ATOM 736 C C . LEU A 1 94 ? -72.667 7.186 32.331 1.00 97.62 94 LEU A C 1
ATOM 738 O O . LEU A 1 94 ? -72.481 8.318 32.778 1.00 97.62 94 LEU A O 1
ATOM 742 N N . VAL A 1 95 ? -73.462 6.321 32.962 1.00 96.81 95 VAL A N 1
ATOM 743 C CA . VAL A 1 95 ? -74.123 6.634 34.238 1.00 96.81 95 VAL A CA 1
ATOM 744 C C . VAL A 1 95 ? -73.190 6.255 35.397 1.00 96.81 95 VAL A C 1
ATOM 746 O O . VAL A 1 95 ? -72.876 5.073 35.545 1.00 96.81 95 VAL A O 1
ATOM 749 N N . PRO A 1 96 ? -72.753 7.203 36.254 1.00 95.44 96 PRO A N 1
ATOM 750 C CA . PRO A 1 96 ? -71.902 6.880 37.394 1.00 95.44 96 PRO A CA 1
ATOM 751 C C . PRO A 1 96 ? -72.571 5.885 38.336 1.00 95.44 96 PRO A C 1
ATOM 753 O O . PRO A 1 96 ? -73.763 5.990 38.647 1.00 95.44 96 PRO A O 1
ATOM 756 N N . ARG A 1 97 ? -71.784 4.930 38.835 1.00 89.56 97 ARG A N 1
ATOM 757 C CA . ARG A 1 97 ? -72.280 3.910 39.755 1.00 89.56 97 ARG A CA 1
ATOM 758 C C . ARG A 1 97 ? -72.777 4.574 41.039 1.00 89.56 97 ARG A C 1
ATOM 760 O O . ARG A 1 97 ? -72.032 5.299 41.700 1.00 89.56 97 ARG A O 1
ATOM 767 N N . ARG A 1 98 ? -74.035 4.304 41.413 1.00 83.44 98 ARG A N 1
ATOM 768 C CA . ARG A 1 98 ? -74.600 4.816 42.669 1.00 83.44 98 ARG A CA 1
ATOM 769 C C . ARG A 1 98 ? -73.704 4.375 43.831 1.00 83.44 98 ARG A C 1
ATOM 771 O O . ARG A 1 98 ? -73.376 3.186 43.910 1.00 83.44 98 ARG A O 1
ATOM 778 N N . PRO A 1 99 ? -73.308 5.291 44.733 1.00 75.12 99 PRO A N 1
ATOM 779 C CA . PRO A 1 99 ? -72.638 4.908 45.963 1.00 75.12 99 PRO A CA 1
ATOM 780 C C . PRO A 1 99 ? -73.473 3.827 46.648 1.00 75.12 99 PRO A C 1
ATOM 782 O O . PRO A 1 99 ? -74.669 4.022 46.866 1.00 75.12 99 PRO A O 1
ATOM 785 N N . GLY A 1 100 ? -72.861 2.675 46.938 1.00 70.69 100 GLY A N 1
ATOM 786 C CA . GLY A 1 100 ? -73.537 1.620 47.690 1.00 70.69 100 GLY A CA 1
ATOM 787 C C . GLY A 1 100 ? -74.081 2.171 49.016 1.00 70.69 100 GLY A C 1
ATOM 788 O O . GLY A 1 100 ? -73.584 3.203 49.486 1.00 70.69 100 GLY A O 1
ATOM 789 N N . PRO A 1 101 ? -75.087 1.515 49.622 1.00 67.69 101 PRO A N 1
ATOM 790 C CA . PRO A 1 101 ? -75.708 1.980 50.857 1.00 67.69 101 PRO A CA 1
ATOM 791 C C . PRO A 1 101 ? -74.622 2.346 51.868 1.00 67.69 101 PRO A C 1
ATOM 793 O O . PRO A 1 101 ? -73.769 1.518 52.207 1.00 67.69 101 PRO A O 1
ATOM 796 N N . ARG A 1 102 ? -74.601 3.620 52.286 1.00 59.34 102 ARG A N 1
ATOM 797 C CA . ARG A 1 102 ? -73.647 4.109 53.283 1.00 59.34 102 ARG A CA 1
ATOM 798 C C . ARG A 1 102 ? -73.782 3.200 54.499 1.00 59.34 102 ARG A C 1
ATOM 800 O O . ARG A 1 102 ? -74.850 3.134 55.104 1.00 59.34 102 ARG A O 1
ATOM 807 N N . ARG A 1 103 ? -72.725 2.452 54.828 1.00 55.31 103 ARG A N 1
ATOM 808 C CA . ARG A 1 103 ? -72.722 1.632 56.038 1.00 55.31 103 ARG A CA 1
ATOM 809 C C . ARG A 1 103 ? -72.787 2.588 57.230 1.00 55.31 103 ARG A C 1
ATOM 811 O O . ARG A 1 103 ? -71.776 3.180 57.585 1.00 55.31 103 ARG A O 1
ATOM 818 N N . ARG A 1 104 ? -73.982 2.639 57.827 1.00 52.84 104 ARG A N 1
ATOM 819 C CA . ARG A 1 104 ? -74.357 3.216 59.128 1.00 52.84 104 ARG A CA 1
ATOM 820 C C . ARG A 1 104 ? -74.645 4.722 59.152 1.00 52.84 104 ARG A C 1
ATOM 822 O O . ARG A 1 104 ? -73.907 5.536 58.604 1.00 52.84 104 ARG A O 1
ATOM 829 N N . ALA A 1 105 ? -75.738 5.064 59.836 1.00 53.22 105 ALA A N 1
ATOM 830 C CA . ALA A 1 105 ? -76.017 6.413 60.305 1.00 53.22 105 ALA A CA 1
ATOM 831 C C . ALA A 1 105 ? -74.998 6.802 61.400 1.00 53.22 105 ALA A C 1
ATOM 833 O O . ALA A 1 105 ? -74.500 5.917 62.108 1.00 53.22 105 ALA A O 1
ATOM 834 N N . PRO A 1 106 ? -74.671 8.095 61.560 1.00 47.19 106 PRO A N 1
ATOM 835 C CA . PRO A 1 106 ? -73.838 8.559 62.668 1.00 47.19 106 PRO A CA 1
ATOM 836 C C . PRO A 1 106 ? -74.489 8.144 63.999 1.00 47.19 106 PRO A C 1
ATOM 838 O O . PRO A 1 106 ? -75.637 8.503 64.238 1.00 47.19 106 PRO A O 1
ATOM 841 N N . GLY A 1 107 ? -73.797 7.361 64.838 1.00 58.72 107 GLY A N 1
ATOM 842 C CA . GLY A 1 107 ? -74.265 7.014 66.194 1.00 58.72 107 GLY A CA 1
ATOM 843 C C . GLY A 1 107 ? -74.324 5.524 66.557 1.00 58.72 107 GLY A C 1
ATOM 844 O O . GLY A 1 107 ? -74.395 5.199 67.736 1.00 58.72 107 GLY A O 1
ATOM 845 N N . THR A 1 108 ? -74.237 4.587 65.606 1.00 51.34 108 THR A N 1
ATOM 846 C CA . THR A 1 108 ? -74.165 3.153 65.967 1.00 51.34 108 THR A CA 1
ATOM 847 C C . THR A 1 108 ? -72.776 2.773 66.479 1.00 51.34 108 THR A C 1
ATOM 849 O O . THR A 1 108 ? -71.816 2.766 65.700 1.00 51.34 108 THR A O 1
ATOM 852 N N . ALA A 1 109 ? -72.695 2.433 67.769 1.00 50.91 109 ALA A N 1
ATOM 853 C CA . ALA A 1 109 ? -71.487 1.999 68.460 1.00 50.91 109 ALA A CA 1
ATOM 854 C C . ALA A 1 109 ? -70.757 0.862 67.720 1.00 50.91 109 ALA A C 1
ATOM 856 O O . ALA A 1 109 ? -71.353 -0.014 67.075 1.00 50.91 109 ALA A O 1
ATOM 857 N N . ARG A 1 110 ? -69.426 0.923 67.775 1.00 43.06 110 ARG A N 1
ATOM 858 C CA . ARG A 1 110 ? -68.527 -0.103 67.244 1.00 43.06 110 ARG A CA 1
ATOM 859 C C . ARG A 1 110 ? -68.776 -1.393 68.045 1.00 43.06 110 ARG A C 1
ATOM 861 O O . ARG A 1 110 ? -68.838 -1.295 69.266 1.00 43.06 110 ARG A O 1
ATOM 868 N N . PRO A 1 111 ? -68.961 -2.563 67.406 1.00 54.19 111 PRO A N 1
ATOM 869 C CA . PRO A 1 111 ? -69.040 -3.815 68.150 1.00 54.19 111 PRO A CA 1
ATOM 870 C C . PRO A 1 111 ? -67.750 -4.000 68.948 1.00 54.19 111 PRO A C 1
ATOM 872 O O . PRO A 1 111 ? -66.670 -3.662 68.453 1.00 54.19 111 PRO A O 1
ATOM 875 N N . ASP A 1 112 ? -67.910 -4.484 70.173 1.00 46.09 112 ASP A N 1
ATOM 876 C CA . ASP A 1 112 ? -66.841 -4.713 71.134 1.00 46.09 112 ASP A CA 1
ATOM 877 C C . ASP A 1 112 ? -65.861 -5.730 70.534 1.00 46.09 112 ASP A C 1
ATOM 879 O O . ASP A 1 112 ? -66.192 -6.900 70.332 1.00 46.09 112 ASP A O 1
ATOM 883 N N . VAL A 1 113 ? -64.694 -5.250 70.100 1.00 54.78 113 VAL A N 1
ATOM 884 C CA . VAL A 1 113 ? -63.640 -6.109 69.554 1.00 54.78 113 VAL A CA 1
ATOM 885 C C . VAL A 1 113 ? -62.839 -6.587 70.759 1.00 54.78 113 VAL A C 1
ATOM 887 O O . VAL A 1 113 ? -62.268 -5.732 71.440 1.00 54.78 113 VAL A O 1
ATOM 890 N N . PRO A 1 114 ? -62.778 -7.902 71.038 1.00 51.00 114 PRO A N 1
ATOM 891 C CA . PRO A 1 114 ? -62.039 -8.403 72.184 1.00 51.00 114 PRO A CA 1
ATOM 892 C C . PRO A 1 114 ? -60.577 -7.930 72.120 1.00 51.00 114 PRO A C 1
ATOM 894 O O . PRO A 1 114 ? -59.994 -7.875 71.027 1.00 51.00 114 PRO A O 1
ATOM 897 N N . PRO A 1 115 ? -59.987 -7.548 73.266 1.00 52.88 115 PRO A N 1
ATOM 898 C CA . PRO A 1 115 ? -58.614 -7.078 73.330 1.00 52.88 115 PRO A CA 1
ATOM 899 C C . PRO A 1 115 ? -57.679 -8.150 72.767 1.00 52.88 115 PRO A C 1
ATOM 901 O O . PRO A 1 115 ? -57.760 -9.324 73.119 1.00 52.88 115 PRO A O 1
ATOM 904 N N . ARG A 1 116 ? -56.818 -7.729 71.839 1.00 48.53 116 ARG A N 1
ATOM 905 C CA . ARG A 1 116 ? -55.827 -8.586 71.183 1.00 48.53 116 ARG A CA 1
ATOM 906 C C . ARG A 1 116 ? -54.916 -9.224 72.235 1.00 48.53 116 ARG A C 1
ATOM 908 O O . ARG A 1 116 ? -54.438 -8.517 73.120 1.00 48.53 116 ARG A O 1
ATOM 915 N N . GLU A 1 117 ? -54.659 -10.523 72.098 1.00 54.94 117 GLU A N 1
ATOM 916 C CA . GLU A 1 117 ? -53.686 -11.240 72.926 1.00 54.94 117 GLU A CA 1
ATOM 917 C C . GLU A 1 117 ? -52.312 -10.541 72.915 1.00 54.94 117 GLU A C 1
ATOM 919 O O . GLU A 1 117 ? -51.934 -9.944 71.895 1.00 54.94 117 GLU A O 1
ATOM 924 N N . PRO A 1 118 ? -51.555 -10.601 74.027 1.00 55.31 118 PRO A N 1
ATOM 925 C CA . PRO A 1 118 ? -50.217 -10.033 74.100 1.00 55.31 118 PRO A CA 1
ATOM 926 C C . PRO A 1 118 ? -49.315 -10.698 73.057 1.00 55.31 118 PRO A C 1
ATOM 928 O O . PRO A 1 118 ? -49.146 -11.916 73.046 1.00 55.31 118 PRO A O 1
ATOM 931 N N . LEU A 1 119 ? -48.749 -9.884 72.169 1.00 58.66 119 LEU A N 1
ATOM 932 C CA . LEU A 1 119 ? -47.759 -10.319 71.186 1.00 58.66 119 LEU A CA 1
ATOM 933 C C . LEU A 1 119 ? -46.526 -10.933 71.889 1.00 58.66 119 LEU A C 1
ATOM 935 O O . LEU A 1 119 ? -46.244 -10.585 73.039 1.00 58.66 119 LEU A O 1
ATOM 939 N N . PRO A 1 120 ? -45.801 -11.848 71.215 1.00 58.59 120 PRO A N 1
ATOM 940 C CA . PRO A 1 120 ? -44.640 -12.553 71.765 1.00 58.59 120 PRO A CA 1
ATOM 941 C C . PRO A 1 120 ? -43.552 -11.605 72.312 1.00 58.59 120 PRO A C 1
ATOM 943 O O . PRO A 1 120 ? -43.533 -10.417 71.983 1.00 58.59 120 PRO A O 1
ATOM 946 N N . PRO A 1 121 ? -42.625 -12.108 73.152 1.00 63.28 121 PRO A N 1
ATOM 947 C CA . PRO A 1 121 ? -41.621 -11.277 73.807 1.00 63.28 121 PRO A CA 1
ATOM 948 C C . PRO A 1 121 ? -40.705 -10.574 72.795 1.00 63.28 121 PRO A C 1
ATOM 950 O O . PRO A 1 121 ? -40.114 -11.207 71.921 1.00 63.28 121 PRO A O 1
ATOM 953 N N . VAL A 1 122 ? -40.535 -9.263 72.996 1.00 72.94 122 VAL A N 1
ATOM 954 C CA . VAL A 1 122 ? -39.743 -8.303 72.195 1.00 72.94 122 VAL A CA 1
ATOM 955 C C . VAL A 1 122 ? -38.332 -8.806 71.827 1.00 72.94 122 VAL A C 1
ATOM 957 O O . VAL A 1 122 ? -37.791 -8.431 70.790 1.00 72.94 122 VAL A O 1
ATOM 960 N N . ALA A 1 123 ? -37.760 -9.719 72.620 1.00 78.88 123 ALA A N 1
ATOM 961 C CA . ALA A 1 123 ? -36.443 -10.311 72.391 1.00 78.88 123 ALA A CA 1
ATOM 962 C C . ALA A 1 123 ? -36.311 -11.081 71.059 1.00 78.88 123 ALA A C 1
ATOM 964 O O . ALA A 1 123 ? -35.242 -11.054 70.448 1.00 78.88 123 ALA A O 1
ATOM 965 N N . LEU A 1 124 ? -37.370 -11.753 70.584 1.00 84.56 124 LEU A N 1
ATOM 966 C CA . LEU A 1 124 ? -37.323 -12.463 69.297 1.00 84.56 124 LEU A CA 1
ATOM 967 C C . LEU A 1 124 ? -37.285 -11.478 68.121 1.00 84.56 124 LEU A C 1
ATOM 969 O O . LEU A 1 124 ? -36.521 -11.671 67.175 1.00 84.56 124 LEU A O 1
ATOM 973 N N . ASP A 1 125 ? -38.064 -10.400 68.207 1.00 84.00 125 ASP A N 1
ATOM 974 C CA . ASP A 1 125 ? -38.092 -9.352 67.185 1.00 84.00 125 ASP A CA 1
ATOM 975 C C . ASP A 1 125 ? -36.751 -8.616 67.104 1.00 84.00 125 ASP A C 1
ATOM 977 O O . ASP A 1 125 ? -36.279 -8.306 66.009 1.00 84.00 125 ASP A O 1
ATOM 981 N N . ASP A 1 126 ? -36.095 -8.377 68.242 1.00 86.69 126 ASP A N 1
ATOM 982 C CA . ASP A 1 126 ? -34.746 -7.808 68.280 1.00 86.69 126 ASP A CA 1
ATOM 983 C C . ASP A 1 126 ? -33.705 -8.729 67.640 1.00 86.69 126 ASP A C 1
ATOM 985 O O . ASP A 1 126 ? -32.901 -8.272 66.821 1.00 86.69 126 ASP A O 1
ATOM 989 N N . ALA A 1 127 ? -33.746 -10.029 67.943 1.00 89.69 127 ALA A N 1
ATOM 990 C CA . ALA A 1 127 ? -32.853 -11.009 67.330 1.00 89.69 127 ALA A CA 1
ATOM 991 C C . ALA A 1 127 ? -33.062 -11.105 65.807 1.00 89.69 127 ALA A C 1
ATOM 993 O O . ALA A 1 127 ? -32.089 -11.116 65.049 1.00 89.69 127 ALA A O 1
ATOM 994 N N . LEU A 1 128 ? -34.316 -11.102 65.342 1.00 91.56 128 LEU A N 1
ATOM 995 C CA . LEU A 1 128 ? -34.651 -11.089 63.915 1.00 91.56 128 LEU A CA 1
ATOM 996 C C . LEU A 1 128 ? -34.183 -9.801 63.229 1.00 91.56 128 LEU A C 1
ATOM 998 O O . LEU A 1 128 ? -33.600 -9.860 62.145 1.00 91.56 128 LEU A O 1
ATOM 1002 N N . ARG A 1 129 ? -34.369 -8.635 63.864 1.00 91.94 129 ARG A N 1
ATOM 1003 C CA . ARG A 1 129 ? -33.845 -7.355 63.357 1.00 91.94 129 ARG A CA 1
ATOM 1004 C C . ARG A 1 129 ? -32.323 -7.379 63.228 1.00 91.94 129 ARG A C 1
ATOM 1006 O O . ARG A 1 129 ? -31.801 -6.957 62.196 1.00 91.94 129 ARG A O 1
ATOM 1013 N N . ALA A 1 130 ? -31.618 -7.893 64.234 1.00 94.44 130 ALA A N 1
ATOM 1014 C CA . ALA A 1 130 ? -30.164 -8.021 64.201 1.00 94.44 130 ALA A CA 1
ATOM 1015 C C . ALA A 1 130 ? -29.699 -8.984 63.094 1.00 94.44 130 ALA A C 1
ATOM 1017 O O . ALA A 1 130 ? -28.778 -8.660 62.343 1.00 94.44 130 ALA A O 1
ATOM 1018 N N . ALA A 1 131 ? -30.372 -10.128 62.931 1.00 95.69 131 ALA A N 1
ATOM 1019 C CA . ALA A 1 131 ? -30.085 -11.077 61.858 1.00 95.69 131 ALA A CA 1
ATOM 1020 C C . ALA A 1 131 ? -30.293 -10.450 60.468 1.00 95.69 131 ALA A C 1
ATOM 1022 O O . ALA A 1 131 ? -29.412 -10.546 59.613 1.00 95.69 131 ALA A O 1
ATOM 1023 N N . HIS A 1 132 ? -31.402 -9.733 60.253 1.00 96.38 132 HIS A N 1
ATOM 1024 C CA . HIS A 1 132 ? -31.643 -9.002 59.005 1.00 96.38 132 HIS A CA 1
ATOM 1025 C C . HIS A 1 132 ? -30.578 -7.930 58.739 1.00 96.38 132 HIS A C 1
ATOM 1027 O O . HIS A 1 132 ? -30.148 -7.770 57.597 1.00 96.38 132 HIS A O 1
ATOM 1033 N N . ALA A 1 133 ? -30.107 -7.224 59.772 1.00 96.19 133 ALA A N 1
ATOM 1034 C CA . ALA A 1 133 ? -29.038 -6.238 59.626 1.00 96.19 133 ALA A CA 1
ATOM 1035 C C . ALA A 1 133 ? -27.703 -6.880 59.202 1.00 96.19 133 ALA A C 1
ATOM 1037 O O . ALA A 1 133 ? -27.001 -6.332 58.350 1.00 96.19 133 ALA A O 1
ATOM 1038 N N . LEU A 1 134 ? -27.367 -8.057 59.742 1.00 97.38 134 LEU A N 1
ATOM 1039 C CA . LEU A 1 134 ? -26.168 -8.803 59.347 1.00 97.38 134 LEU A CA 1
ATOM 1040 C C . LEU A 1 134 ? -26.242 -9.296 57.898 1.00 97.38 134 LEU A C 1
ATOM 1042 O O . LEU A 1 134 ? -25.253 -9.172 57.173 1.00 97.38 134 LEU A O 1
ATOM 1046 N N . VAL A 1 135 ? -27.401 -9.804 57.465 1.00 97.62 135 VAL A N 1
ATOM 1047 C CA . VAL A 1 135 ? -27.629 -10.209 56.066 1.00 97.62 135 VAL A CA 1
ATOM 1048 C C . VAL A 1 135 ? -27.500 -9.002 55.139 1.00 97.62 135 VAL A C 1
ATOM 1050 O O . VAL A 1 135 ? -26.708 -9.042 54.204 1.00 97.62 135 VAL A O 1
ATOM 1053 N N . ALA A 1 136 ? -28.152 -7.882 55.460 1.00 96.19 136 ALA A N 1
ATOM 1054 C CA . ALA A 1 136 ? -28.046 -6.659 54.666 1.00 96.19 136 ALA A CA 1
ATOM 1055 C C . ALA A 1 136 ? -26.595 -6.145 54.560 1.00 96.19 136 ALA A C 1
ATOM 1057 O O . ALA A 1 136 ? -26.162 -5.693 53.500 1.00 96.19 136 ALA A O 1
ATOM 1058 N N . ALA A 1 137 ? -25.809 -6.244 55.638 1.00 96.88 137 ALA A N 1
ATOM 1059 C CA . ALA A 1 137 ? -24.391 -5.891 55.623 1.00 96.88 137 ALA A CA 1
ATOM 1060 C C . ALA A 1 137 ? -23.535 -6.883 54.811 1.00 96.88 137 ALA A C 1
ATOM 1062 O O . ALA A 1 137 ? -22.532 -6.491 54.206 1.00 96.88 137 ALA A O 1
ATOM 1063 N N . ALA A 1 138 ? -23.890 -8.169 54.794 1.00 96.81 138 ALA A N 1
ATOM 1064 C CA . ALA A 1 138 ? -23.250 -9.162 53.936 1.00 96.81 138 ALA A CA 1
ATOM 1065 C C . ALA A 1 138 ? -23.553 -8.889 52.453 1.00 96.81 138 ALA A C 1
ATOM 1067 O O . ALA A 1 138 ? -22.614 -8.816 51.660 1.00 96.81 138 ALA A O 1
ATOM 1068 N N . ASP A 1 139 ? -24.813 -8.619 52.107 1.00 96.25 139 ASP A N 1
ATOM 1069 C CA . ASP A 1 139 ? -25.244 -8.287 50.745 1.00 96.25 139 ASP A CA 1
ATOM 1070 C C . ASP A 1 139 ? -24.577 -7.005 50.235 1.00 96.25 139 ASP A C 1
ATOM 1072 O O . ASP A 1 139 ? -24.093 -6.950 49.105 1.00 96.25 139 ASP A O 1
ATOM 1076 N N . ALA A 1 140 ? -24.461 -5.978 51.085 1.00 96.69 140 ALA A N 1
ATOM 1077 C CA . ALA A 1 140 ? -23.761 -4.745 50.734 1.00 96.69 140 ALA A CA 1
ATOM 1078 C C . ALA A 1 140 ? -22.280 -4.995 50.394 1.00 96.69 140 ALA A C 1
ATOM 1080 O O . ALA A 1 140 ? -21.771 -4.454 49.406 1.00 96.69 140 ALA A O 1
ATOM 1081 N N . ARG A 1 141 ? -21.598 -5.848 51.175 1.00 98.12 141 ARG A N 1
ATOM 1082 C CA . ARG A 1 141 ? -20.202 -6.242 50.921 1.00 98.12 141 ARG A CA 1
ATOM 1083 C C . ARG A 1 141 ? -20.065 -7.088 49.656 1.00 98.12 141 ARG A C 1
ATOM 1085 O O . ARG A 1 141 ? -19.110 -6.881 48.908 1.00 98.12 141 ARG A O 1
ATOM 1092 N N . ALA A 1 142 ? -21.007 -7.995 49.398 1.00 97.44 142 ALA A N 1
ATOM 1093 C CA . ALA A 1 142 ? -21.044 -8.790 48.172 1.00 97.44 142 ALA A CA 1
ATOM 1094 C C . ALA A 1 142 ? -21.214 -7.890 46.938 1.00 97.44 142 ALA A C 1
ATOM 1096 O O . ALA A 1 142 ? -20.384 -7.928 46.032 1.00 97.44 142 ALA A O 1
ATOM 1097 N N . ALA A 1 143 ? -22.188 -6.976 46.963 1.00 96.69 143 ALA A N 1
ATOM 1098 C CA . ALA A 1 143 ? -22.421 -6.027 45.878 1.00 96.69 143 ALA A CA 1
ATOM 1099 C C . ALA A 1 143 ? -21.216 -5.093 45.641 1.00 96.69 143 ALA A C 1
ATOM 1101 O O . ALA A 1 143 ? -20.925 -4.703 44.510 1.00 96.69 143 ALA A O 1
ATOM 1102 N N . GLU A 1 144 ? -20.489 -4.702 46.692 1.00 97.81 144 GLU A N 1
ATOM 1103 C CA . GLU A 1 144 ? -19.244 -3.941 46.542 1.00 97.81 144 GLU A CA 1
ATOM 1104 C C . GLU A 1 144 ? -18.112 -4.774 45.927 1.00 97.81 144 GLU A C 1
ATOM 1106 O O . GLU A 1 144 ? -17.354 -4.266 45.097 1.00 97.81 144 GLU A O 1
ATOM 1111 N N . ALA A 1 145 ? -17.983 -6.045 46.312 1.00 97.12 145 ALA A N 1
ATOM 1112 C CA . ALA A 1 145 ? -17.015 -6.958 45.713 1.00 97.12 145 ALA A CA 1
ATOM 1113 C C . ALA A 1 145 ? -17.305 -7.188 44.220 1.00 97.12 145 ALA A C 1
ATOM 1115 O O . ALA A 1 145 ? -16.378 -7.117 43.412 1.00 97.12 145 ALA A O 1
ATOM 1116 N N . GLU A 1 146 ? -18.574 -7.359 43.842 1.00 97.88 146 GLU A N 1
ATOM 1117 C CA . GLU A 1 146 ? -19.010 -7.475 42.444 1.00 97.88 146 GLU A CA 1
ATOM 1118 C C . GLU A 1 146 ? -18.653 -6.226 41.635 1.00 97.88 146 GLU A C 1
ATOM 1120 O O . GLU A 1 146 ? -17.988 -6.334 40.604 1.00 97.88 146 GLU A O 1
ATOM 1125 N N . ARG A 1 147 ?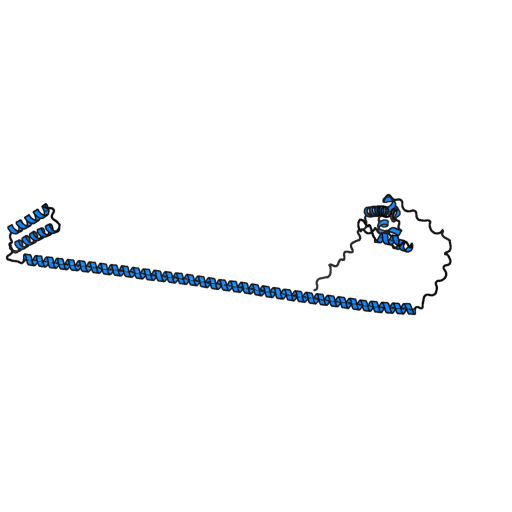 -18.980 -5.024 42.135 1.00 98.25 147 ARG A N 1
ATOM 1126 C CA . ARG A 1 147 ? -18.606 -3.764 41.465 1.00 98.25 147 ARG A CA 1
ATOM 1127 C C . ARG A 1 147 ? -17.095 -3.647 41.263 1.00 98.25 147 ARG A C 1
ATOM 1129 O O . ARG A 1 147 ? -16.644 -3.276 40.179 1.00 98.25 147 ARG A O 1
ATOM 1136 N N . ARG A 1 148 ? -16.298 -3.999 42.280 1.00 98.06 148 ARG A N 1
ATOM 1137 C CA . ARG A 1 148 ? -14.829 -3.997 42.174 1.00 98.06 148 ARG A CA 1
ATOM 1138 C C . ARG A 1 148 ? -14.327 -5.000 41.133 1.00 98.06 148 ARG A C 1
ATOM 1140 O O . ARG A 1 148 ? -13.408 -4.667 40.383 1.00 98.06 148 ARG A O 1
ATOM 1147 N N . ALA A 1 149 ? -14.925 -6.189 41.058 1.00 97.88 149 ALA A N 1
ATOM 1148 C CA . ALA A 1 149 ? -14.584 -7.199 40.060 1.00 97.88 149 ALA A CA 1
ATOM 1149 C C . ALA A 1 149 ? -14.938 -6.737 38.637 1.00 97.88 149 ALA A C 1
ATOM 1151 O O . ALA A 1 149 ? -14.107 -6.835 37.731 1.00 97.88 149 ALA A O 1
ATOM 1152 N N . GLU A 1 150 ? -16.120 -6.153 38.437 1.00 98.19 150 GLU A N 1
ATOM 1153 C CA . GLU A 1 150 ? -16.520 -5.570 37.153 1.00 98.19 150 GLU A CA 1
ATOM 1154 C C . GLU A 1 150 ? -15.581 -4.442 36.714 1.00 98.19 150 GLU A C 1
ATOM 1156 O O . GLU A 1 150 ? -15.162 -4.396 35.555 1.00 98.19 150 GLU A O 1
ATOM 1161 N N . ASP A 1 151 ? -15.198 -3.551 37.631 1.00 97.88 151 ASP A N 1
ATOM 1162 C CA . ASP A 1 151 ? -14.241 -2.480 37.353 1.00 97.88 151 ASP A CA 1
ATOM 1163 C C . ASP A 1 151 ? -12.850 -3.003 36.993 1.00 97.88 151 ASP A C 1
ATOM 1165 O O . ASP A 1 151 ? -12.181 -2.439 36.121 1.00 97.88 151 ASP A O 1
ATOM 1169 N N . ALA A 1 152 ? -12.393 -4.071 37.648 1.00 97.69 152 ALA A N 1
ATOM 1170 C CA . ALA A 1 152 ? -11.135 -4.727 37.308 1.00 97.69 152 ALA A CA 1
ATOM 1171 C C . ALA A 1 152 ? -11.198 -5.346 35.902 1.00 97.69 152 ALA A C 1
ATOM 1173 O O . ALA A 1 152 ? -10.301 -5.123 35.088 1.00 97.69 152 ALA A O 1
ATOM 1174 N N . LEU A 1 153 ? -12.295 -6.034 35.567 1.00 98.06 153 LEU A N 1
ATOM 1175 C CA . LEU A 1 153 ? -12.510 -6.601 34.233 1.00 98.06 153 LEU A CA 1
ATOM 1176 C C . LEU A 1 153 ? -12.610 -5.517 33.151 1.00 98.06 153 LEU A C 1
ATOM 1178 O O . LEU A 1 153 ? -12.034 -5.674 32.071 1.00 98.06 153 LEU A O 1
ATOM 1182 N N . ARG A 1 154 ? -13.296 -4.398 33.424 1.00 98.25 154 ARG A N 1
ATOM 1183 C CA . ARG A 1 154 ? -13.352 -3.240 32.515 1.00 98.25 154 ARG A CA 1
ATOM 1184 C C . ARG A 1 154 ? -11.957 -2.676 32.247 1.00 98.25 154 ARG A C 1
ATOM 1186 O O . ARG A 1 154 ? -11.624 -2.428 31.087 1.00 98.25 154 ARG A O 1
ATOM 1193 N N . ARG A 1 155 ? -11.133 -2.516 33.289 1.00 98.31 155 ARG A N 1
ATOM 1194 C CA . ARG A 1 155 ? -9.742 -2.049 33.165 1.00 98.31 155 ARG A CA 1
ATOM 1195 C C . ARG A 1 155 ? -8.885 -3.010 32.345 1.00 98.31 155 ARG A C 1
ATOM 1197 O O . ARG A 1 155 ? -8.292 -2.576 31.362 1.00 98.31 155 ARG A O 1
ATOM 1204 N N . ALA A 1 156 ? -8.926 -4.306 32.648 1.00 98.00 156 ALA A N 1
ATOM 1205 C CA . ALA A 1 156 ? -8.182 -5.322 31.904 1.00 98.00 156 ALA A CA 1
ATOM 1206 C C . ALA A 1 156 ? -8.575 -5.366 30.414 1.00 98.00 156 ALA A C 1
ATOM 1208 O O . ALA A 1 156 ? -7.719 -5.443 29.532 1.00 98.00 156 ALA A O 1
ATOM 1209 N N . ARG A 1 157 ? -9.876 -5.252 30.100 1.00 98.38 157 ARG A N 1
ATOM 1210 C CA . ARG A 1 157 ? -10.358 -5.159 28.709 1.00 98.38 157 ARG A CA 1
ATOM 1211 C C . ARG A 1 157 ? -9.851 -3.899 28.009 1.00 98.38 157 ARG A C 1
ATOM 1213 O O . ARG A 1 157 ? -9.459 -3.969 26.846 1.00 98.38 157 ARG A O 1
ATOM 1220 N N . ALA A 1 158 ? -9.849 -2.758 28.697 1.00 97.56 158 ALA A N 1
ATOM 1221 C CA . ALA A 1 158 ? -9.349 -1.504 28.142 1.00 97.56 158 ALA A CA 1
ATOM 1222 C C . ALA A 1 158 ? -7.834 -1.550 27.880 1.00 97.56 158 ALA A C 1
ATOM 1224 O O . ALA A 1 158 ? -7.387 -1.065 26.842 1.00 97.56 158 ALA A O 1
ATOM 1225 N N . GLU A 1 159 ? 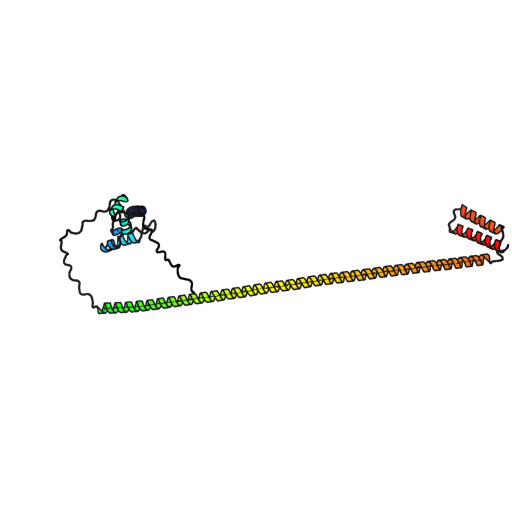-7.055 -2.151 28.778 1.00 98.12 159 GLU A N 1
ATOM 1226 C CA . GLU A 1 159 ? -5.612 -2.359 28.608 1.00 98.12 159 GLU A CA 1
ATOM 1227 C C . GLU A 1 159 ? -5.311 -3.281 27.429 1.00 98.12 159 GLU A C 1
ATOM 1229 O O . GLU A 1 159 ? -4.528 -2.914 26.554 1.00 98.12 159 GLU A O 1
ATOM 1234 N N . ARG A 1 160 ? -6.010 -4.419 27.328 1.00 98.38 160 ARG A N 1
ATOM 1235 C CA . ARG A 1 160 ? -5.881 -5.320 26.177 1.00 98.38 160 ARG A CA 1
ATOM 1236 C C . ARG A 1 160 ? -6.205 -4.608 24.864 1.00 98.38 160 ARG A C 1
ATOM 1238 O O . ARG A 1 160 ? -5.422 -4.668 23.925 1.00 98.38 160 ARG A O 1
ATOM 1245 N N . ALA A 1 161 ? -7.291 -3.836 24.828 1.00 97.56 161 ALA A N 1
ATOM 1246 C CA . ALA A 1 161 ? -7.655 -3.059 23.647 1.00 97.56 161 ALA A CA 1
ATOM 1247 C C . ALA A 1 161 ? -6.621 -1.972 23.287 1.00 97.56 161 ALA A C 1
ATOM 1249 O O . ALA A 1 161 ? -6.527 -1.591 22.120 1.00 97.56 161 ALA A O 1
ATOM 1250 N N . ARG A 1 162 ? -5.862 -1.436 24.255 1.00 98.31 162 ARG A N 1
ATOM 1251 C CA . ARG A 1 162 ? -4.739 -0.520 23.984 1.00 98.31 162 ARG A CA 1
ATOM 1252 C C . ARG A 1 162 ? -3.553 -1.277 23.392 1.00 98.31 162 ARG A C 1
ATOM 1254 O O . ARG A 1 162 ? -3.053 -0.850 22.354 1.00 98.31 162 ARG A O 1
ATOM 1261 N N . ALA A 1 163 ? -3.182 -2.411 23.983 1.00 97.81 163 ALA A N 1
ATOM 1262 C CA . ALA A 1 163 ? -2.112 -3.267 23.479 1.00 97.81 163 ALA A CA 1
ATOM 1263 C C . ALA A 1 163 ? -2.387 -3.730 22.036 1.00 97.81 163 ALA A C 1
ATOM 1265 O O . ALA A 1 163 ? -1.517 -3.610 21.176 1.00 97.81 163 ALA A O 1
ATOM 1266 N N . ASP A 1 164 ? -3.618 -4.150 21.730 1.00 97.25 164 ASP A N 1
ATOM 1267 C CA . ASP A 1 164 ? -4.014 -4.564 20.378 1.00 97.25 164 ASP A CA 1
ATOM 1268 C C . ASP A 1 164 ? -3.881 -3.410 19.364 1.00 97.25 164 ASP A C 1
ATOM 1270 O O . ASP A 1 164 ? -3.384 -3.595 18.250 1.00 97.25 164 ASP A O 1
ATOM 1274 N N . ARG A 1 165 ? -4.261 -2.180 19.747 1.00 98.12 165 ARG A N 1
ATOM 1275 C CA . ARG A 1 165 ? -4.086 -0.987 18.893 1.00 98.12 165 ARG A CA 1
ATOM 1276 C C . ARG A 1 165 ? -2.616 -0.648 18.671 1.00 98.12 165 ARG A C 1
ATOM 1278 O O . ARG A 1 165 ? -2.251 -0.236 17.571 1.00 98.12 165 ARG A O 1
ATOM 1285 N N . GLU A 1 166 ? -1.776 -0.785 19.691 1.00 98.12 166 GLU A N 1
ATOM 1286 C CA . GLU A 1 166 ? -0.332 -0.563 19.575 1.00 98.12 166 GLU A CA 1
ATOM 1287 C C . GLU A 1 166 ? 0.319 -1.601 18.658 1.00 98.12 166 GLU A C 1
ATOM 1289 O O . GLU A 1 166 ? 1.081 -1.233 17.760 1.00 98.12 166 GLU A O 1
ATOM 1294 N N . GLN A 1 167 ? -0.054 -2.875 18.797 1.00 97.75 167 GLN A N 1
ATOM 1295 C CA . GLN A 1 167 ? 0.385 -3.941 17.895 1.00 97.75 167 GLN A CA 1
ATOM 1296 C C . GLN A 1 167 ? -0.062 -3.684 16.452 1.00 97.75 167 GLN A C 1
ATOM 1298 O O . GLN A 1 167 ? 0.748 -3.813 15.532 1.00 97.75 167 GLN A O 1
ATOM 1303 N N . ALA A 1 168 ? -1.310 -3.253 16.241 1.00 97.69 168 ALA A N 1
ATOM 1304 C CA . ALA A 1 168 ? -1.818 -2.899 14.917 1.00 97.69 168 ALA A CA 1
ATOM 1305 C C . ALA A 1 168 ? -1.031 -1.733 14.289 1.00 97.69 168 ALA A C 1
ATOM 1307 O O . ALA A 1 168 ? -0.609 -1.824 13.136 1.00 97.69 168 ALA A O 1
ATOM 1308 N N . ARG A 1 169 ? -0.748 -0.671 15.057 1.00 98.25 169 ARG A N 1
ATOM 1309 C CA . ARG A 1 169 ? 0.088 0.459 14.605 1.00 98.25 169 ARG A CA 1
ATOM 1310 C C . ARG A 1 169 ? 1.512 0.021 14.269 1.00 98.25 169 ARG A C 1
ATOM 1312 O O . ARG A 1 169 ? 2.068 0.457 13.260 1.00 98.25 169 ARG A O 1
ATOM 1319 N N . ALA A 1 170 ? 2.104 -0.856 15.078 1.00 97.94 170 ALA A N 1
ATOM 1320 C CA . ALA A 1 170 ? 3.429 -1.408 14.814 1.00 97.94 170 ALA A CA 1
ATOM 1321 C C . ALA A 1 170 ? 3.442 -2.264 13.535 1.00 97.94 170 ALA A C 1
ATOM 1323 O O . ALA A 1 170 ? 4.358 -2.141 12.719 1.00 97.94 170 ALA A O 1
ATOM 1324 N N . ALA A 1 171 ? 2.417 -3.093 13.321 1.00 98.06 171 ALA A N 1
ATOM 1325 C CA . ALA A 1 171 ? 2.257 -3.885 12.104 1.00 98.06 171 ALA A CA 1
ATOM 1326 C C . ALA A 1 171 ? 2.092 -2.995 10.861 1.00 98.06 171 ALA A C 1
ATOM 1328 O O . ALA A 1 171 ? 2.761 -3.218 9.848 1.00 98.06 171 ALA A O 1
ATOM 1329 N N . GLU A 1 172 ? 1.275 -1.944 10.949 1.00 98.44 172 GLU A N 1
ATOM 1330 C CA . GLU A 1 172 ? 1.096 -0.977 9.867 1.00 98.44 172 GLU A CA 1
ATOM 1331 C C . GLU A 1 172 ? 2.400 -0.228 9.551 1.00 98.44 172 GLU A C 1
ATOM 1333 O O . GLU A 1 172 ? 2.777 -0.104 8.384 1.00 98.44 172 GLU A O 1
ATOM 1338 N N . SER A 1 173 ? 3.134 0.213 10.577 1.00 97.88 173 SER A N 1
ATOM 1339 C CA . SER A 1 173 ? 4.445 0.855 10.420 1.00 97.88 173 SER A CA 1
ATOM 1340 C C . SER A 1 173 ? 5.441 -0.056 9.692 1.00 97.88 173 SER A C 1
ATOM 1342 O O . SER A 1 173 ? 6.074 0.360 8.719 1.00 97.88 173 SER A O 1
ATOM 1344 N N . ARG A 1 174 ? 5.507 -1.343 10.067 1.00 98.56 174 ARG A N 1
ATOM 1345 C CA . ARG A 1 174 ? 6.344 -2.342 9.377 1.00 98.56 174 ARG A CA 1
ATOM 1346 C C . ARG A 1 174 ? 5.940 -2.523 7.915 1.00 98.56 174 ARG A C 1
ATOM 1348 O O . ARG A 1 174 ? 6.810 -2.615 7.051 1.00 98.56 174 ARG A O 1
ATOM 1355 N N . LEU A 1 175 ? 4.641 -2.556 7.615 1.00 98.50 175 LEU A N 1
ATOM 1356 C CA . LEU A 1 175 ? 4.154 -2.660 6.239 1.00 98.50 175 LEU A CA 1
ATOM 1357 C C . LEU A 1 175 ? 4.532 -1.423 5.411 1.00 98.50 175 LEU A C 1
ATOM 1359 O O . LEU A 1 175 ? 4.978 -1.561 4.271 1.00 98.50 175 LEU A O 1
ATOM 1363 N N . ARG A 1 176 ? 4.397 -0.220 5.982 1.00 98.38 176 ARG A N 1
ATOM 1364 C CA . ARG A 1 176 ? 4.826 1.032 5.340 1.00 98.38 176 ARG A CA 1
ATOM 1365 C C . ARG A 1 176 ? 6.333 1.024 5.067 1.00 98.38 176 ARG A C 1
ATOM 1367 O O . ARG A 1 176 ? 6.734 1.325 3.946 1.00 98.38 176 ARG A O 1
ATOM 1374 N N . ALA A 1 177 ? 7.147 0.602 6.036 1.00 97.81 177 ALA A N 1
ATOM 1375 C CA . ALA A 1 177 ? 8.595 0.476 5.871 1.00 97.81 177 ALA A CA 1
ATOM 1376 C C . ALA A 1 177 ? 8.972 -0.510 4.750 1.00 97.81 177 ALA A C 1
ATOM 1378 O O . ALA A 1 177 ? 9.786 -0.174 3.892 1.00 97.81 177 ALA A O 1
ATOM 1379 N N . ARG A 1 178 ? 8.324 -1.685 4.686 1.00 98.50 178 ARG A N 1
ATOM 1380 C CA . ARG A 1 178 ? 8.521 -2.660 3.594 1.00 98.50 178 ARG A CA 1
ATOM 1381 C C . ARG A 1 178 ? 8.194 -2.064 2.226 1.00 98.50 178 ARG A C 1
ATOM 1383 O O . ARG A 1 178 ? 9.006 -2.149 1.315 1.00 98.50 178 ARG A O 1
ATOM 1390 N N . ARG A 1 179 ? 7.051 -1.381 2.095 1.00 98.56 179 ARG A N 1
ATOM 1391 C CA . ARG A 1 179 ? 6.654 -0.725 0.835 1.00 98.56 179 ARG A CA 1
ATOM 1392 C C . ARG A 1 179 ? 7.652 0.347 0.392 1.00 98.56 179 ARG A C 1
ATOM 1394 O O . ARG A 1 179 ? 7.900 0.485 -0.804 1.00 98.56 179 ARG A O 1
ATOM 1401 N N . LEU A 1 180 ? 8.211 1.115 1.328 1.00 98.38 180 LEU A N 1
ATOM 1402 C CA . LEU A 1 180 ? 9.250 2.103 1.023 1.00 98.38 180 LEU A CA 1
ATOM 1403 C C . LEU A 1 180 ? 10.555 1.433 0.576 1.00 98.38 180 LEU A C 1
ATOM 1405 O O . LEU A 1 180 ? 11.139 1.867 -0.415 1.00 98.38 180 LEU A O 1
ATOM 1409 N N . ALA A 1 181 ? 10.968 0.349 1.238 1.00 98.12 181 ALA A N 1
ATOM 1410 C CA . ALA A 1 181 ? 12.137 -0.432 0.838 1.00 98.12 181 ALA A CA 1
ATOM 1411 C C . ALA A 1 181 ? 11.972 -1.040 -0.568 1.00 98.12 181 ALA A C 1
ATOM 1413 O O . ALA A 1 181 ? 12.883 -0.948 -1.389 1.00 98.12 181 ALA A O 1
ATOM 1414 N N . ASP A 1 182 ? 10.791 -1.577 -0.887 1.00 98.25 182 ASP A N 1
ATOM 1415 C CA . ASP A 1 182 ? 10.487 -2.112 -2.219 1.00 98.25 182 ASP A CA 1
ATOM 1416 C C . ASP A 1 182 ? 10.520 -1.023 -3.299 1.00 98.25 182 ASP A C 1
ATOM 1418 O O . ASP A 1 182 ? 11.042 -1.241 -4.394 1.00 98.25 182 ASP A O 1
ATOM 1422 N N . ARG A 1 183 ? 9.991 0.173 -3.003 1.00 98.44 183 ARG A N 1
ATOM 1423 C CA . ARG A 1 183 ? 10.076 1.328 -3.911 1.00 98.44 183 ARG A CA 1
ATOM 1424 C C . ARG A 1 183 ? 11.524 1.752 -4.144 1.00 98.44 183 ARG A C 1
ATOM 1426 O O . ARG A 1 183 ? 11.896 1.984 -5.292 1.00 98.44 183 ARG A O 1
ATOM 1433 N N . ALA A 1 184 ? 12.334 1.810 -3.088 1.00 98.19 184 ALA A N 1
ATOM 1434 C CA . ALA A 1 184 ? 13.754 2.129 -3.196 1.00 98.19 184 ALA A CA 1
ATOM 1435 C C . ALA A 1 184 ? 14.492 1.090 -4.055 1.00 98.19 184 ALA A C 1
ATOM 1437 O O . ALA A 1 184 ? 15.213 1.467 -4.976 1.00 98.19 184 ALA A O 1
ATOM 1438 N N . ARG A 1 185 ? 14.240 -0.209 -3.839 1.00 98.56 185 ARG A N 1
ATOM 1439 C CA . ARG A 1 185 ? 14.816 -1.289 -4.656 1.00 98.56 185 ARG A CA 1
ATOM 1440 C C . ARG A 1 185 ? 14.465 -1.135 -6.137 1.00 98.56 185 ARG A C 1
ATOM 1442 O O . ARG A 1 185 ? 15.359 -1.132 -6.976 1.00 98.56 185 ARG A O 1
ATOM 1449 N N . ARG A 1 186 ? 13.185 -0.921 -6.462 1.00 98.31 186 ARG A N 1
ATOM 1450 C CA . ARG A 1 186 ? 12.738 -0.710 -7.853 1.00 98.31 186 ARG A CA 1
ATOM 1451 C C . ARG A 1 186 ? 13.376 0.523 -8.496 1.00 98.31 186 ARG A C 1
ATOM 1453 O O . ARG A 1 186 ? 13.651 0.498 -9.693 1.00 98.31 186 ARG A O 1
ATOM 1460 N N . ALA A 1 187 ? 13.603 1.589 -7.727 1.00 97.88 187 ALA A N 1
ATOM 1461 C CA . ALA A 1 187 ? 14.275 2.791 -8.215 1.00 97.88 187 ALA A CA 1
ATOM 1462 C C . ALA A 1 187 ? 15.755 2.529 -8.544 1.00 97.88 187 ALA A C 1
ATOM 1464 O O . ALA A 1 187 ? 16.226 2.976 -9.590 1.00 97.88 187 ALA A O 1
ATOM 1465 N N . ILE A 1 188 ? 16.462 1.766 -7.701 1.00 98.12 188 ILE A N 1
ATOM 1466 C CA . ILE A 1 188 ? 17.846 1.336 -7.959 1.00 98.12 188 ILE A CA 1
ATOM 1467 C C . ILE A 1 188 ? 17.903 0.493 -9.235 1.00 98.12 188 ILE A C 1
ATOM 1469 O O . ILE A 1 188 ? 18.611 0.850 -10.169 1.00 98.12 188 ILE A O 1
ATOM 1473 N N . GLU A 1 189 ? 17.066 -0.541 -9.342 1.00 98.31 189 GLU A N 1
ATOM 1474 C CA . GLU A 1 189 ? 17.014 -1.391 -10.538 1.00 98.31 189 GLU A CA 1
ATOM 1475 C C . GLU A 1 189 ? 16.673 -0.600 -11.813 1.00 98.31 189 GLU A C 1
ATOM 1477 O O . GLU A 1 189 ? 17.184 -0.887 -12.895 1.00 98.31 189 GLU A O 1
ATOM 1482 N N . ALA A 1 190 ? 15.789 0.400 -11.720 1.00 98.12 190 ALA A N 1
ATOM 1483 C CA . ALA A 1 190 ? 15.464 1.263 -12.851 1.00 98.12 190 ALA A CA 1
ATOM 1484 C C . ALA A 1 190 ? 16.665 2.114 -13.286 1.00 98.12 190 ALA A C 1
ATOM 1486 O O . ALA A 1 190 ? 16.913 2.239 -14.487 1.00 98.12 190 ALA A O 1
ATOM 1487 N N . ARG A 1 191 ? 17.424 2.654 -12.325 1.00 98.38 191 ARG A N 1
ATOM 1488 C CA . ARG A 1 191 ? 18.660 3.396 -12.587 1.00 98.38 191 ARG A CA 1
ATOM 1489 C C . ARG A 1 191 ? 19.725 2.502 -13.219 1.00 98.38 191 ARG A C 1
ATOM 1491 O O . ARG A 1 191 ? 20.357 2.925 -14.183 1.00 98.38 191 ARG A O 1
ATOM 1498 N N . ASP A 1 192 ? 19.883 1.276 -12.734 1.00 98.06 192 ASP A N 1
ATOM 1499 C CA . ASP A 1 192 ? 20.854 0.325 -13.280 1.00 98.06 192 ASP A CA 1
ATOM 1500 C C . ASP A 1 192 ? 20.510 -0.051 -14.724 1.00 98.06 192 ASP A C 1
ATOM 1502 O O . ASP A 1 192 ? 21.371 0.020 -15.601 1.00 98.06 192 ASP A O 1
ATOM 1506 N N . ARG A 1 193 ? 19.230 -0.320 -15.020 1.00 98.31 193 ARG A N 1
ATOM 1507 C CA . ARG A 1 193 ? 18.763 -0.546 -16.400 1.00 98.31 193 ARG A CA 1
ATOM 1508 C C . ARG A 1 193 ? 18.984 0.668 -17.303 1.00 98.31 193 ARG A C 1
ATOM 1510 O O . ARG A 1 193 ? 19.304 0.500 -18.478 1.00 98.31 193 ARG A O 1
ATOM 1517 N N . ALA A 1 194 ? 18.788 1.884 -16.793 1.00 98.06 194 ALA A N 1
ATOM 1518 C CA . ALA A 1 194 ? 19.047 3.103 -17.558 1.00 98.06 194 ALA A CA 1
ATOM 1519 C C . ALA A 1 194 ? 20.543 3.247 -17.881 1.00 98.06 194 ALA A C 1
ATOM 1521 O O . ALA A 1 194 ? 20.895 3.476 -19.037 1.00 98.06 194 ALA A O 1
ATOM 1522 N N . ARG A 1 195 ? 21.413 3.012 -16.892 1.00 98.56 195 ARG A N 1
ATOM 1523 C CA . ARG A 1 195 ? 22.870 3.029 -17.062 1.00 98.56 195 ARG A CA 1
ATOM 1524 C C . ARG A 1 195 ? 23.345 1.962 -18.046 1.00 98.56 195 ARG A C 1
ATOM 1526 O O . ARG A 1 195 ? 24.194 2.235 -18.885 1.00 98.56 195 ARG A O 1
ATOM 1533 N N . GLU A 1 196 ? 22.786 0.758 -17.985 1.00 98.50 196 GLU A N 1
ATOM 1534 C CA . GLU A 1 196 ? 23.118 -0.309 -18.931 1.00 98.50 196 GLU A CA 1
ATOM 1535 C C . GLU A 1 196 ? 22.736 0.069 -20.371 1.00 98.50 196 GLU A C 1
ATOM 1537 O O . GLU A 1 196 ? 23.516 -0.146 -21.298 1.00 98.50 196 GLU A O 1
ATOM 1542 N N . ARG A 1 197 ? 21.564 0.685 -20.574 1.00 98.50 197 ARG A N 1
ATOM 1543 C CA . ARG A 1 197 ? 21.150 1.190 -21.894 1.00 98.50 197 ARG A CA 1
ATOM 1544 C C . ARG A 1 197 ? 22.093 2.271 -22.410 1.00 98.50 197 ARG A C 1
ATOM 1546 O O . ARG A 1 197 ? 22.476 2.218 -23.573 1.00 98.50 197 ARG A O 1
ATOM 1553 N N . GLU A 1 198 ? 22.482 3.211 -21.556 1.00 98.44 198 GLU A N 1
ATOM 1554 C CA . GLU A 1 198 ? 23.446 4.258 -21.900 1.00 98.44 198 GLU A CA 1
ATOM 1555 C C . GLU A 1 198 ? 24.790 3.657 -22.331 1.00 98.44 198 GLU A C 1
ATOM 1557 O O . GLU A 1 198 ? 25.293 3.979 -23.407 1.00 98.44 198 GLU A O 1
ATOM 1562 N N . LEU A 1 199 ? 25.321 2.701 -21.561 1.00 98.44 199 LEU A N 1
ATOM 1563 C CA . LEU A 1 199 ? 26.557 1.994 -21.907 1.00 98.44 199 LEU A CA 1
ATOM 1564 C C . LEU A 1 199 ? 26.449 1.254 -23.248 1.00 98.44 199 LEU A C 1
ATOM 1566 O O . LEU A 1 199 ? 27.387 1.297 -24.041 1.00 98.44 199 LEU A O 1
ATOM 1570 N N . ARG A 1 200 ? 25.306 0.619 -23.541 1.00 98.44 200 ARG A N 1
ATOM 1571 C CA . ARG A 1 200 ? 25.066 -0.033 -24.841 1.00 98.44 200 ARG A CA 1
ATOM 1572 C C . ARG A 1 200 ? 25.044 0.968 -25.996 1.00 98.44 200 ARG A C 1
ATOM 1574 O O . ARG A 1 200 ? 25.613 0.678 -27.044 1.00 98.44 200 ARG A O 1
ATOM 1581 N N . VAL A 1 201 ? 24.428 2.137 -25.814 1.00 98.44 201 VAL A N 1
ATOM 1582 C CA . VAL A 1 201 ? 24.410 3.202 -26.831 1.00 98.44 201 VAL A CA 1
ATOM 1583 C C . VAL A 1 201 ? 25.822 3.729 -27.086 1.00 98.44 201 VAL A C 1
ATOM 1585 O O . VAL A 1 201 ? 26.223 3.845 -28.242 1.00 98.44 201 VAL A O 1
ATOM 1588 N N . VAL A 1 202 ? 26.601 3.984 -26.031 1.00 98.44 202 VAL A N 1
ATOM 1589 C CA . VAL A 1 202 ? 28.002 4.423 -26.154 1.00 98.44 202 VAL A CA 1
ATOM 1590 C C . VAL A 1 202 ? 28.851 3.364 -26.862 1.00 98.44 202 VAL A C 1
ATOM 1592 O O . VAL A 1 202 ? 29.615 3.697 -27.767 1.00 98.44 202 VAL A O 1
ATOM 1595 N N . ALA A 1 203 ? 28.694 2.086 -26.504 1.00 98.19 203 ALA A N 1
ATOM 1596 C CA . ALA A 1 203 ? 29.401 0.987 -27.157 1.00 98.19 203 ALA A CA 1
ATOM 1597 C C . ALA A 1 203 ? 29.045 0.877 -28.650 1.00 98.19 203 ALA A C 1
ATOM 1599 O O . ALA A 1 203 ? 29.940 0.762 -29.484 1.00 98.19 203 ALA A O 1
ATOM 1600 N N . ALA A 1 204 ? 27.759 0.984 -29.000 1.00 98.12 204 ALA A N 1
ATOM 1601 C CA . ALA A 1 204 ? 27.306 0.964 -30.389 1.00 98.12 204 ALA A CA 1
ATOM 1602 C C . ALA A 1 204 ? 27.833 2.166 -31.191 1.00 98.12 204 ALA A C 1
ATOM 1604 O O . ALA A 1 204 ? 28.282 2.005 -32.324 1.00 98.12 204 ALA A O 1
ATOM 1605 N N . ALA A 1 205 ? 27.831 3.366 -30.600 1.00 98.06 205 ALA A N 1
ATOM 1606 C CA . ALA A 1 205 ? 28.382 4.562 -31.232 1.00 98.06 205 ALA A CA 1
ATOM 1607 C C . ALA A 1 205 ? 29.893 4.433 -31.482 1.00 98.06 205 ALA A C 1
ATOM 1609 O O . ALA A 1 205 ? 30.382 4.832 -32.540 1.00 98.06 205 ALA A O 1
ATOM 1610 N N . ARG A 1 206 ? 30.627 3.840 -30.532 1.00 98.56 206 ARG A N 1
ATOM 1611 C CA . ARG A 1 206 ? 32.055 3.553 -30.687 1.00 98.56 206 ARG A CA 1
ATOM 1612 C C . ARG A 1 206 ? 32.309 2.561 -31.821 1.00 98.56 206 ARG A C 1
ATOM 1614 O O . ARG A 1 206 ? 33.124 2.867 -32.683 1.00 98.56 206 ARG A O 1
ATOM 1621 N N . ALA A 1 207 ? 31.586 1.441 -31.854 1.00 98.06 207 ALA A N 1
ATOM 1622 C CA . ALA A 1 207 ? 31.703 0.452 -32.927 1.00 98.06 207 ALA A CA 1
ATOM 1623 C C . ALA A 1 207 ? 31.425 1.082 -34.303 1.00 98.06 207 ALA A C 1
ATOM 1625 O O . ALA A 1 207 ? 32.236 0.966 -35.214 1.00 98.06 207 ALA A O 1
ATOM 1626 N N . ALA A 1 208 ? 30.355 1.876 -34.424 1.00 97.94 208 ALA A N 1
ATOM 1627 C CA . ALA A 1 208 ? 30.041 2.587 -35.663 1.00 97.94 208 ALA A CA 1
ATOM 1628 C C . ALA A 1 208 ? 31.131 3.597 -36.079 1.00 97.94 208 ALA A C 1
ATOM 1630 O O . ALA A 1 208 ? 31.341 3.835 -37.269 1.00 97.94 208 ALA A O 1
ATOM 1631 N N . CYS A 1 209 ? 31.819 4.223 -35.119 1.00 98.31 209 CYS A N 1
ATOM 1632 C CA . CYS A 1 209 ? 32.956 5.100 -35.397 1.00 98.31 209 CYS A CA 1
ATOM 1633 C C . CYS A 1 209 ? 34.166 4.303 -35.909 1.00 98.31 209 CYS A C 1
ATOM 1635 O O . CYS A 1 209 ? 34.779 4.693 -36.902 1.00 98.31 209 CYS A O 1
ATOM 1637 N N . GLU A 1 210 ? 34.475 3.171 -35.272 1.00 98.31 210 GLU A N 1
ATOM 1638 C CA . GLU A 1 210 ? 35.547 2.259 -35.685 1.00 98.31 210 GLU A CA 1
ATOM 1639 C C . GLU A 1 210 ? 35.295 1.710 -37.102 1.00 98.31 210 GLU A C 1
ATOM 1641 O O . GLU A 1 210 ? 36.195 1.777 -37.942 1.00 98.31 210 GLU A O 1
ATOM 1646 N N . ASP A 1 211 ? 34.059 1.311 -37.420 1.00 97.69 211 ASP A N 1
ATOM 1647 C CA . ASP A 1 211 ? 33.655 0.866 -38.761 1.00 97.69 211 ASP A CA 1
ATOM 1648 C C . ASP A 1 211 ? 33.831 1.968 -39.817 1.00 97.69 211 ASP A C 1
ATOM 1650 O O . ASP A 1 211 ? 34.373 1.730 -40.899 1.00 97.69 211 ASP A O 1
ATOM 1654 N N . ARG A 1 212 ? 33.422 3.207 -39.507 1.00 98.50 212 ARG A N 1
ATOM 1655 C CA . ARG A 1 212 ? 33.611 4.357 -40.411 1.00 98.50 212 ARG A CA 1
ATOM 1656 C C . ARG A 1 212 ? 35.086 4.656 -40.651 1.00 98.50 212 ARG A C 1
ATOM 1658 O O . ARG A 1 212 ? 35.466 4.953 -41.782 1.00 98.50 212 ARG A O 1
ATOM 1665 N N . LEU A 1 213 ? 35.916 4.578 -39.611 1.00 98.44 213 LEU A N 1
ATOM 1666 C CA . LEU A 1 213 ? 37.361 4.768 -39.733 1.00 98.44 213 LEU A CA 1
ATOM 1667 C C . LEU A 1 213 ? 38.001 3.657 -40.571 1.00 98.44 213 LEU A C 1
ATOM 1669 O O . LEU A 1 213 ? 38.854 3.951 -41.408 1.00 98.44 213 LEU A O 1
ATOM 1673 N N . ALA A 1 214 ? 37.581 2.403 -40.390 1.00 97.94 214 ALA A N 1
ATOM 1674 C CA . ALA A 1 214 ? 38.038 1.282 -41.206 1.00 97.94 214 ALA A CA 1
ATOM 1675 C C . ALA A 1 214 ? 37.647 1.461 -42.683 1.00 97.94 214 ALA A C 1
ATOM 1677 O O . ALA A 1 214 ? 38.496 1.319 -43.563 1.00 97.94 214 ALA A O 1
ATOM 1678 N N . ALA A 1 215 ? 36.401 1.861 -42.956 1.00 97.62 215 ALA A N 1
ATOM 1679 C CA . ALA A 1 215 ? 35.925 2.134 -44.311 1.00 97.62 215 ALA A CA 1
ATOM 1680 C C . ALA A 1 215 ? 36.690 3.295 -44.974 1.00 97.62 215 ALA A C 1
ATOM 1682 O O . ALA A 1 215 ? 37.100 3.188 -46.128 1.00 97.62 215 ALA A O 1
ATOM 1683 N N . ALA A 1 216 ? 36.940 4.381 -44.234 1.00 97.88 216 ALA A N 1
ATOM 1684 C CA . ALA A 1 216 ? 37.716 5.520 -44.723 1.00 97.88 216 ALA A CA 1
ATOM 1685 C C . ALA A 1 216 ? 39.173 5.145 -45.040 1.00 97.88 216 ALA A C 1
ATOM 1687 O O . ALA A 1 216 ? 39.724 5.606 -46.039 1.00 97.88 216 ALA A O 1
ATOM 1688 N N . ARG A 1 217 ? 39.795 4.284 -44.221 1.00 98.50 217 ARG A N 1
ATOM 1689 C CA . ARG A 1 217 ? 41.138 3.745 -44.493 1.00 98.50 217 ARG A CA 1
ATOM 1690 C C . ARG A 1 217 ? 41.149 2.892 -45.759 1.00 98.50 217 ARG A C 1
ATOM 1692 O O . ARG A 1 217 ? 41.998 3.111 -46.613 1.00 98.50 217 ARG A O 1
ATOM 1699 N N . ALA A 1 218 ? 40.172 2.000 -45.919 1.00 97.81 218 ALA A N 1
ATOM 1700 C CA . ALA A 1 218 ? 40.058 1.169 -47.114 1.00 97.81 218 ALA A CA 1
ATOM 1701 C C . ALA A 1 218 ? 39.872 2.005 -48.397 1.00 97.81 218 ALA A C 1
ATOM 1703 O O . ALA A 1 218 ? 40.517 1.723 -49.405 1.00 97.81 218 ALA A O 1
ATOM 1704 N N . ASP A 1 219 ? 39.045 3.056 -48.363 1.00 98.06 219 ASP A N 1
ATOM 1705 C CA . ASP A 1 219 ? 38.894 3.995 -49.486 1.00 98.06 219 ASP A CA 1
ATOM 1706 C C . ASP A 1 219 ? 40.207 4.743 -49.782 1.00 98.06 219 ASP A C 1
ATOM 1708 O O . ASP A 1 219 ? 40.623 4.853 -50.938 1.00 98.06 219 ASP A O 1
ATOM 1712 N N . ALA A 1 220 ? 40.922 5.204 -48.751 1.00 97.50 220 ALA A N 1
ATOM 1713 C CA . ALA A 1 220 ? 42.228 5.839 -48.924 1.00 97.50 220 ALA A CA 1
ATOM 1714 C C . ALA A 1 220 ? 43.253 4.889 -49.573 1.00 97.50 220 ALA A C 1
ATOM 1716 O O . ALA A 1 220 ? 43.924 5.278 -50.534 1.00 97.50 220 ALA A O 1
ATOM 1717 N N . ASP A 1 221 ? 43.327 3.638 -49.117 1.00 97.75 221 ASP A N 1
ATOM 1718 C CA . ASP A 1 221 ? 44.216 2.616 -49.677 1.00 97.75 221 ASP A CA 1
ATOM 1719 C C . ASP A 1 221 ? 43.874 2.312 -51.143 1.00 97.75 221 ASP A C 1
ATOM 1721 O O . ASP A 1 221 ? 44.769 2.241 -51.991 1.00 97.75 221 ASP A O 1
ATOM 1725 N N . GLN A 1 222 ? 42.582 2.217 -51.479 1.00 97.88 222 GLN A N 1
ATOM 1726 C CA . GLN A 1 222 ? 42.122 2.051 -52.862 1.00 97.88 222 GLN A CA 1
ATOM 1727 C C . GLN A 1 222 ? 42.535 3.231 -53.749 1.00 97.88 222 GLN A C 1
ATOM 1729 O O . GLN A 1 222 ? 43.006 3.025 -54.872 1.00 97.88 222 GLN A O 1
ATOM 1734 N N . ARG A 1 223 ? 42.418 4.471 -53.257 1.00 98.06 223 ARG A N 1
ATOM 1735 C CA . ARG A 1 223 ? 42.854 5.670 -53.993 1.00 98.06 223 ARG A CA 1
ATOM 1736 C C . ARG A 1 223 ? 44.364 5.690 -54.212 1.00 98.06 223 ARG A C 1
ATOM 1738 O O . ARG A 1 223 ? 44.802 5.999 -55.322 1.00 98.06 223 ARG A O 1
ATOM 1745 N N . ILE A 1 224 ? 45.155 5.327 -53.200 1.00 97.88 224 ILE A N 1
ATOM 1746 C CA . ILE A 1 224 ? 46.619 5.220 -53.307 1.00 97.88 224 ILE A CA 1
ATOM 1747 C C . ILE A 1 224 ? 46.999 4.142 -54.329 1.00 97.88 224 ILE A C 1
ATOM 1749 O O . ILE A 1 224 ? 47.831 4.388 -55.206 1.00 97.88 224 ILE A O 1
ATOM 1753 N N . ALA A 1 225 ? 46.368 2.967 -54.271 1.00 97.62 225 ALA A N 1
ATOM 1754 C CA . ALA A 1 225 ? 46.605 1.887 -55.226 1.00 97.62 225 ALA A CA 1
ATOM 1755 C C . ALA A 1 225 ? 46.249 2.304 -56.663 1.00 97.62 225 ALA A C 1
ATOM 1757 O O . ALA A 1 225 ? 47.032 2.077 -57.588 1.00 97.62 225 ALA A O 1
ATOM 1758 N N . ALA A 1 226 ? 45.112 2.981 -56.856 1.00 97.50 226 ALA A N 1
ATOM 1759 C CA . ALA A 1 226 ? 44.701 3.504 -58.155 1.00 97.50 226 ALA A CA 1
ATOM 1760 C C . ALA A 1 226 ? 45.675 4.569 -58.691 1.00 97.50 226 ALA A C 1
ATOM 1762 O O . ALA A 1 226 ? 45.990 4.567 -59.883 1.00 97.50 226 ALA A O 1
ATOM 1763 N N . ALA A 1 227 ? 46.179 5.459 -57.830 1.00 97.75 227 ALA A N 1
ATOM 1764 C CA . ALA A 1 227 ? 47.188 6.448 -58.202 1.00 97.75 227 ALA A CA 1
ATOM 1765 C C . ALA A 1 227 ? 48.493 5.776 -58.664 1.00 97.75 227 ALA A C 1
ATOM 1767 O O . ALA A 1 227 ? 48.965 6.070 -59.762 1.00 97.75 227 ALA A O 1
ATOM 1768 N N . ARG A 1 228 ? 49.002 4.795 -57.904 1.00 98.19 228 ARG A N 1
ATOM 1769 C CA . ARG A 1 228 ? 50.186 4.001 -58.281 1.00 98.19 228 ARG A CA 1
ATOM 1770 C C . ARG A 1 228 ? 49.989 3.256 -59.600 1.00 98.19 228 ARG A C 1
ATOM 1772 O O . ARG A 1 228 ? 50.881 3.238 -60.442 1.00 98.19 228 ARG A O 1
ATOM 1779 N N . ALA A 1 229 ? 48.814 2.670 -59.824 1.00 97.44 229 ALA A N 1
ATOM 1780 C CA . ALA A 1 229 ? 48.509 1.986 -61.079 1.00 97.44 229 ALA A CA 1
ATOM 1781 C C . ALA A 1 229 ? 48.511 2.948 -62.281 1.00 97.44 229 ALA A C 1
ATOM 1783 O O . ALA A 1 229 ? 49.000 2.591 -63.357 1.00 97.44 229 ALA A O 1
ATOM 1784 N N . ARG A 1 230 ? 47.997 4.177 -62.108 1.00 97.75 230 ARG A N 1
ATOM 1785 C CA . ARG A 1 230 ? 48.046 5.232 -63.136 1.00 97.75 230 ARG A CA 1
ATOM 1786 C C . ARG A 1 230 ? 49.475 5.679 -63.415 1.00 97.75 230 ARG A C 1
ATOM 1788 O O . ARG A 1 230 ? 49.831 5.797 -64.582 1.00 97.75 230 ARG A O 1
ATOM 1795 N N . GLU A 1 231 ? 50.279 5.878 -62.376 1.00 97.56 231 GLU A N 1
ATOM 1796 C CA . GLU A 1 231 ? 51.696 6.230 -62.489 1.00 97.56 231 GLU A CA 1
ATOM 1797 C C . GLU A 1 231 ? 52.482 5.147 -63.240 1.00 97.56 231 GLU A C 1
ATOM 1799 O O . GLU A 1 231 ? 53.117 5.436 -64.249 1.00 97.56 231 GLU A O 1
ATOM 1804 N N . GLN A 1 232 ? 52.335 3.875 -62.855 1.00 97.12 232 GLN A N 1
ATOM 1805 C CA . GLN A 1 232 ? 52.943 2.749 -63.572 1.00 97.12 232 GLN A CA 1
ATOM 1806 C C . GLN A 1 232 ? 52.465 2.654 -65.025 1.00 97.12 232 GLN A C 1
ATOM 1808 O O . GLN A 1 232 ? 53.232 2.323 -65.926 1.00 97.12 232 GLN A O 1
ATOM 1813 N N . ALA A 1 233 ? 51.181 2.913 -65.287 1.00 96.56 233 ALA A N 1
ATOM 1814 C CA . ALA A 1 233 ? 50.664 2.943 -66.650 1.00 96.56 233 ALA A CA 1
ATOM 1815 C C . ALA A 1 233 ? 51.239 4.112 -67.463 1.00 96.56 233 ALA A C 1
ATOM 1817 O O . ALA A 1 233 ? 51.463 3.940 -68.659 1.00 96.56 233 ALA A O 1
ATOM 1818 N N . ALA A 1 234 ? 51.472 5.270 -66.842 1.00 95.62 234 ALA A N 1
ATOM 1819 C CA . ALA A 1 234 ? 52.118 6.416 -67.469 1.00 95.62 234 ALA A CA 1
ATOM 1820 C C . ALA A 1 234 ? 53.600 6.135 -67.757 1.00 95.62 234 ALA A C 1
ATOM 1822 O O . ALA A 1 234 ? 54.018 6.328 -68.894 1.00 95.62 234 ALA A O 1
ATOM 1823 N N . SER A 1 235 ? 54.344 5.580 -66.794 1.00 95.88 235 SER A N 1
ATOM 1824 C CA . SER A 1 235 ? 55.736 5.137 -66.973 1.00 95.88 235 SER A CA 1
ATOM 1825 C C . SER A 1 235 ? 55.849 4.125 -68.115 1.00 95.88 235 SER A C 1
ATOM 1827 O O . SER A 1 235 ? 56.541 4.395 -69.085 1.00 95.88 235 SER A O 1
ATOM 1829 N N . ARG A 1 236 ? 55.026 3.067 -68.136 1.00 97.00 236 ARG A N 1
ATOM 1830 C CA . ARG A 1 236 ? 55.009 2.110 -69.261 1.00 97.00 236 ARG A CA 1
ATOM 1831 C C . ARG A 1 236 ? 54.686 2.747 -70.616 1.00 97.00 236 ARG A C 1
ATOM 1833 O O . ARG A 1 236 ? 55.090 2.222 -71.650 1.00 97.00 236 ARG A O 1
ATOM 1840 N N . ARG A 1 237 ? 53.884 3.819 -70.656 1.00 94.81 237 ARG A N 1
ATOM 1841 C CA . ARG A 1 237 ? 53.621 4.558 -71.905 1.00 94.81 237 ARG A CA 1
ATOM 1842 C C . ARG A 1 237 ? 54.826 5.395 -72.316 1.00 94.81 237 ARG A C 1
ATOM 1844 O O . ARG A 1 237 ? 55.085 5.455 -73.513 1.00 94.81 237 ARG A O 1
ATOM 1851 N N . ALA A 1 238 ? 55.516 6.012 -71.359 1.00 93.56 238 ALA A N 1
ATOM 1852 C CA . ALA A 1 238 ? 56.754 6.741 -71.595 1.00 93.56 238 ALA A CA 1
ATOM 1853 C C . ALA A 1 238 ? 57.836 5.794 -72.132 1.00 93.56 238 ALA A C 1
ATOM 1855 O O . ALA A 1 238 ? 58.320 6.035 -73.231 1.00 93.56 238 ALA A O 1
ATOM 1856 N N . ASP A 1 239 ? 58.071 4.652 -71.479 1.00 93.44 239 ASP A N 1
ATOM 1857 C CA . ASP A 1 239 ? 59.044 3.642 -71.924 1.00 93.44 239 ASP A CA 1
ATOM 1858 C C . ASP A 1 239 ? 58.746 3.168 -73.357 1.00 93.44 239 ASP A C 1
ATOM 1860 O O . ASP A 1 239 ? 59.617 3.134 -74.220 1.00 93.44 239 ASP A O 1
ATOM 1864 N N . ARG A 1 240 ? 57.474 2.873 -73.671 1.00 92.56 240 ARG A N 1
ATOM 1865 C CA . ARG A 1 240 ? 57.061 2.499 -75.038 1.00 92.56 240 ARG A CA 1
ATOM 1866 C C . ARG A 1 240 ? 57.240 3.629 -76.050 1.00 92.56 240 ARG A C 1
ATOM 1868 O O . ARG A 1 240 ? 57.485 3.352 -77.225 1.00 92.56 240 ARG A O 1
ATOM 1875 N N . ALA A 1 241 ? 57.042 4.879 -75.637 1.00 88.31 241 ALA A N 1
ATOM 1876 C CA . ALA A 1 241 ? 57.258 6.037 -76.493 1.00 88.31 241 ALA A CA 1
ATOM 1877 C C . ALA A 1 241 ? 58.756 6.239 -76.763 1.00 88.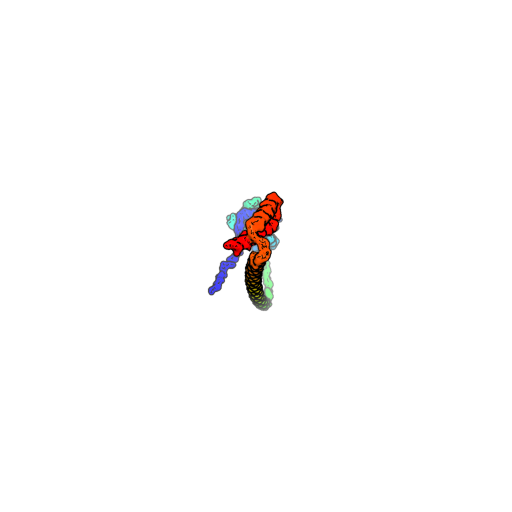31 241 ALA A C 1
ATOM 1879 O O . ALA A 1 241 ? 59.121 6.464 -77.916 1.00 88.31 241 ALA A O 1
ATOM 1880 N N . GLU A 1 242 ? 59.607 6.075 -75.748 1.00 90.75 242 GLU A N 1
ATOM 1881 C CA . GLU A 1 242 ? 61.067 6.101 -75.866 1.00 90.75 242 GLU A CA 1
ATOM 1882 C C . GLU A 1 242 ? 61.585 4.962 -76.746 1.00 90.75 242 GLU A C 1
ATOM 1884 O O . GLU A 1 242 ? 62.306 5.220 -77.705 1.00 90.75 242 GLU A O 1
ATOM 1889 N N . GLU A 1 243 ? 61.152 3.717 -76.524 1.00 90.75 243 GLU A N 1
ATOM 1890 C CA . GLU A 1 243 ? 61.473 2.589 -77.407 1.00 90.75 243 GLU A CA 1
ATOM 1891 C C . GLU A 1 243 ? 60.995 2.841 -78.844 1.00 90.75 243 GLU A C 1
ATOM 1893 O O . GLU A 1 243 ? 61.692 2.534 -79.814 1.00 90.75 243 GLU A O 1
ATOM 1898 N N . GLY A 1 244 ? 59.793 3.401 -79.004 1.00 84.12 244 GLY A N 1
ATOM 1899 C CA . GLY A 1 244 ? 59.236 3.776 -80.300 1.00 84.12 244 GLY A CA 1
ATOM 1900 C C . GLY A 1 244 ? 60.081 4.833 -81.015 1.00 84.12 244 GLY A C 1
ATOM 1901 O O . GLY A 1 244 ? 60.336 4.694 -82.216 1.00 84.12 244 GLY A O 1
ATOM 1902 N N . ALA A 1 245 ? 60.547 5.844 -80.278 1.00 81.00 245 ALA A N 1
ATOM 1903 C CA . ALA A 1 245 ? 61.445 6.888 -80.757 1.00 81.00 245 ALA A CA 1
ATOM 1904 C C . ALA A 1 245 ? 62.831 6.323 -81.102 1.00 81.00 245 ALA A C 1
ATOM 1906 O O . ALA A 1 245 ? 63.322 6.565 -82.200 1.00 81.00 245 ALA A O 1
ATOM 1907 N N . ALA A 1 246 ? 63.418 5.487 -80.243 1.00 83.81 246 ALA A N 1
ATOM 1908 C CA . ALA A 1 246 ? 64.691 4.817 -80.497 1.00 83.81 246 ALA A CA 1
ATOM 1909 C C . ALA A 1 246 ? 64.625 3.930 -81.752 1.00 83.81 246 ALA A C 1
ATOM 1911 O O . ALA A 1 246 ? 65.506 3.996 -82.608 1.00 83.81 246 ALA A O 1
ATOM 1912 N N . ARG A 1 247 ? 63.539 3.163 -81.932 1.00 81.50 247 ARG A N 1
ATOM 1913 C CA . ARG A 1 247 ? 63.299 2.379 -83.159 1.00 81.50 247 ARG A CA 1
ATOM 1914 C C . ARG A 1 247 ? 63.153 3.264 -84.397 1.00 81.50 247 ARG A C 1
ATOM 1916 O O . ARG A 1 247 ? 63.589 2.865 -85.472 1.00 81.50 247 ARG A O 1
ATOM 1923 N N . LEU A 1 248 ? 62.512 4.431 -84.278 1.00 75.69 248 LEU A N 1
ATOM 1924 C CA . LEU A 1 248 ? 62.419 5.405 -85.372 1.00 75.69 248 LEU A CA 1
ATOM 1925 C C . LEU A 1 248 ? 63.799 5.960 -85.740 1.00 75.69 248 LEU A C 1
ATOM 1927 O O . LEU A 1 248 ? 64.130 5.958 -86.921 1.00 75.69 248 LEU A O 1
ATOM 1931 N N . VAL A 1 249 ? 64.607 6.356 -84.753 1.00 77.00 249 VAL A N 1
ATOM 1932 C CA . VAL A 1 249 ? 65.976 6.856 -84.958 1.00 77.00 249 VAL A CA 1
ATOM 1933 C C . VAL A 1 249 ? 66.858 5.789 -85.611 1.00 77.00 249 VAL A C 1
ATOM 1935 O O . VAL A 1 249 ? 67.505 6.068 -86.620 1.00 77.00 249 VAL A O 1
ATOM 1938 N N . ALA A 1 250 ? 66.824 4.551 -85.106 1.00 77.00 250 ALA A N 1
ATOM 1939 C CA . ALA A 1 250 ? 67.553 3.424 -85.689 1.00 77.00 250 ALA A CA 1
ATOM 1940 C C . ALA A 1 250 ? 67.116 3.141 -87.135 1.00 77.00 250 ALA A C 1
ATOM 1942 O O . ALA A 1 250 ? 67.955 2.898 -87.997 1.00 77.00 250 ALA A O 1
ATOM 1943 N N . ALA A 1 251 ? 65.815 3.239 -87.433 1.00 71.62 251 ALA A N 1
ATOM 1944 C CA . ALA A 1 251 ? 65.328 3.127 -88.802 1.00 71.62 251 ALA A CA 1
ATOM 1945 C C . ALA A 1 251 ? 65.824 4.290 -89.678 1.00 71.62 251 A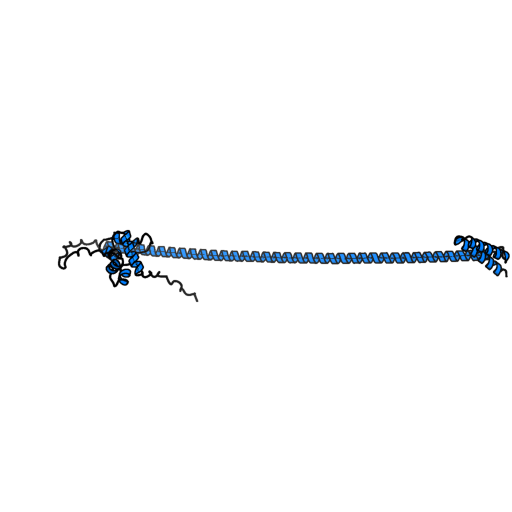LA A C 1
ATOM 1947 O O . ALA A 1 251 ? 66.238 4.061 -90.810 1.00 71.62 251 ALA A O 1
ATOM 1948 N N . THR A 1 252 ? 65.814 5.539 -89.209 1.00 66.94 252 THR A N 1
ATOM 1949 C CA . THR A 1 252 ? 66.324 6.669 -90.008 1.00 66.94 252 THR A CA 1
ATOM 1950 C C . THR A 1 252 ? 67.833 6.614 -90.240 1.00 66.94 252 THR A C 1
ATOM 1952 O O . THR A 1 252 ? 68.273 7.035 -91.301 1.00 66.94 252 THR A O 1
ATOM 1955 N N . GLY A 1 253 ? 68.599 6.062 -89.296 1.00 65.00 253 GLY A N 1
ATOM 1956 C CA . GLY A 1 253 ? 70.061 6.034 -89.327 1.00 65.00 253 GLY A CA 1
ATOM 1957 C C . GLY A 1 253 ? 70.698 4.963 -90.216 1.00 65.00 253 GLY A C 1
ATOM 1958 O O . GLY A 1 253 ? 71.920 4.910 -90.261 1.00 65.00 253 GLY A O 1
ATOM 1959 N N . ASP A 1 254 ? 69.925 4.119 -90.908 1.00 71.69 254 ASP A N 1
ATOM 1960 C CA . ASP A 1 254 ? 70.465 3.177 -91.897 1.00 71.69 254 ASP A CA 1
ATOM 1961 C C . ASP A 1 254 ? 70.848 3.926 -93.192 1.00 71.69 254 ASP A C 1
ATOM 1963 O O . ASP A 1 254 ? 69.958 4.311 -93.964 1.00 71.69 254 ASP A O 1
ATOM 1967 N N . PRO A 1 255 ? 72.152 4.129 -93.473 1.00 65.38 255 PRO A N 1
ATOM 1968 C CA . PRO A 1 255 ? 72.599 4.902 -94.627 1.00 65.38 255 PRO A CA 1
ATOM 1969 C C . PRO A 1 255 ? 72.294 4.200 -95.958 1.00 65.38 255 PRO A C 1
ATOM 1971 O O . PRO A 1 255 ? 72.287 4.861 -96.999 1.00 65.38 255 PRO A O 1
ATOM 1974 N N . THR A 1 256 ? 72.010 2.892 -95.939 1.00 69.00 256 THR A N 1
ATOM 1975 C CA . THR A 1 256 ? 71.751 2.073 -97.135 1.00 69.00 256 THR A CA 1
ATOM 1976 C C . THR A 1 256 ? 70.279 2.017 -97.528 1.00 69.00 256 THR A C 1
ATOM 1978 O O . THR A 1 256 ? 69.952 1.651 -98.659 1.00 69.00 256 THR A O 1
ATOM 1981 N N . ALA A 1 257 ? 69.376 2.440 -96.642 1.00 74.00 257 ALA A N 1
ATOM 1982 C CA . ALA A 1 257 ? 67.957 2.440 -96.940 1.00 74.00 257 ALA A CA 1
ATOM 1983 C C . ALA A 1 257 ? 67.638 3.386 -98.120 1.00 74.00 257 ALA A C 1
ATOM 1985 O O . ALA A 1 257 ? 68.207 4.479 -98.215 1.00 74.00 257 ALA A O 1
ATOM 1986 N N . PRO A 1 258 ? 66.723 3.020 -99.036 1.00 72.94 258 PRO A N 1
ATOM 1987 C CA . PRO A 1 258 ? 66.366 3.885 -100.152 1.00 72.94 258 PRO A CA 1
ATOM 1988 C C . PRO A 1 258 ? 65.751 5.183 -99.611 1.00 72.94 258 PRO A C 1
ATOM 1990 O O . PRO A 1 258 ? 64.800 5.160 -98.827 1.00 72.94 258 PRO A O 1
ATOM 1993 N N . ALA A 1 259 ? 66.307 6.322 -100.019 1.00 75.62 259 ALA A N 1
ATOM 1994 C CA . ALA A 1 259 ? 65.813 7.651 -99.678 1.00 75.62 259 ALA A CA 1
ATOM 1995 C C . ALA A 1 259 ? 65.879 8.556 -100.911 1.00 75.62 259 ALA A C 1
ATOM 1997 O O . ALA A 1 259 ? 66.726 8.365 -101.785 1.00 75.62 259 ALA A O 1
ATOM 1998 N N . GLY A 1 260 ? 64.955 9.509 -100.988 1.00 77.88 260 GLY A N 1
ATOM 1999 C CA . GLY A 1 260 ? 64.747 10.354 -102.159 1.00 77.88 260 GLY A CA 1
ATOM 2000 C C . GLY A 1 260 ? 63.259 10.608 -102.427 1.00 77.88 260 GLY A C 1
ATOM 2001 O O . GLY A 1 260 ? 62.397 9.952 -101.827 1.00 77.88 260 GLY A O 1
ATOM 2002 N N . PRO A 1 261 ? 62.935 11.522 -103.357 1.00 81.06 261 PRO A N 1
ATOM 2003 C CA . PRO A 1 261 ? 61.563 11.964 -103.609 1.00 81.06 261 PRO A CA 1
ATOM 2004 C C . PRO A 1 261 ? 60.632 10.821 -104.048 1.00 81.06 261 PRO A C 1
ATOM 2006 O O . PRO A 1 261 ? 59.467 10.797 -103.657 1.00 81.06 261 PRO A O 1
ATOM 2009 N N . ALA A 1 262 ? 61.141 9.822 -104.783 1.00 78.50 262 ALA A N 1
ATOM 2010 C CA . ALA A 1 262 ? 60.354 8.665 -105.223 1.00 78.50 262 ALA A CA 1
ATOM 2011 C C . ALA A 1 262 ? 59.893 7.765 -104.058 1.00 78.50 262 ALA A C 1
ATOM 2013 O O . ALA A 1 262 ? 58.763 7.276 -104.053 1.00 78.50 262 ALA A O 1
ATOM 2014 N N . VAL A 1 263 ? 60.739 7.582 -103.037 1.00 82.62 263 VAL A N 1
ATOM 2015 C CA . VAL A 1 263 ? 60.407 6.779 -101.847 1.00 82.62 263 VAL A CA 1
ATOM 2016 C C . VAL A 1 263 ? 59.356 7.496 -100.996 1.00 82.62 263 VAL A C 1
ATOM 2018 O O . VAL A 1 263 ? 58.403 6.864 -100.537 1.00 82.62 263 VAL A O 1
ATOM 2021 N N . LEU A 1 264 ? 59.476 8.822 -100.850 1.00 87.56 264 LEU A N 1
ATOM 2022 C CA . LEU A 1 264 ? 58.467 9.651 -100.185 1.00 87.56 264 LEU A CA 1
ATOM 2023 C C . LEU A 1 264 ? 57.128 9.627 -100.939 1.00 87.56 264 LEU A C 1
ATOM 2025 O O . LEU A 1 264 ? 56.082 9.431 -100.322 1.00 87.56 264 LEU A O 1
ATOM 2029 N N . ALA A 1 265 ? 57.146 9.749 -102.269 1.00 82.88 265 ALA A N 1
ATOM 2030 C CA . ALA A 1 265 ? 55.941 9.673 -103.094 1.00 82.88 265 ALA A CA 1
ATOM 2031 C C . ALA A 1 265 ? 55.230 8.310 -102.968 1.00 82.88 265 ALA A C 1
ATOM 2033 O O . ALA A 1 265 ? 54.002 8.250 -102.835 1.00 82.88 265 ALA A O 1
ATOM 2034 N N . ALA A 1 266 ? 55.987 7.207 -102.936 1.00 82.75 266 ALA A N 1
ATOM 2035 C CA . ALA A 1 266 ? 55.437 5.868 -102.726 1.00 82.75 266 ALA A CA 1
ATOM 2036 C C . ALA A 1 266 ? 54.810 5.701 -101.327 1.00 82.75 266 ALA A C 1
ATOM 2038 O O . ALA A 1 266 ? 53.758 5.069 -101.190 1.00 82.75 266 ALA A O 1
ATOM 2039 N N . ALA A 1 267 ? 55.419 6.281 -100.288 1.00 87.50 267 ALA A N 1
ATOM 2040 C CA . ALA A 1 267 ? 54.856 6.295 -98.938 1.00 87.50 267 ALA A CA 1
ATOM 2041 C C . ALA A 1 267 ? 53.561 7.131 -98.866 1.00 87.50 267 ALA A C 1
ATOM 2043 O O . ALA A 1 267 ? 52.553 6.664 -98.334 1.00 87.50 267 ALA A O 1
ATOM 2044 N N . LEU A 1 268 ? 53.540 8.322 -99.478 1.00 91.12 268 LEU A N 1
ATOM 2045 C CA . LEU A 1 268 ? 52.344 9.175 -99.548 1.00 91.12 268 LEU A CA 1
ATOM 2046 C C . LEU A 1 268 ? 51.190 8.484 -100.287 1.00 91.12 268 LEU A C 1
ATOM 2048 O O . LEU A 1 268 ? 50.039 8.565 -99.861 1.00 91.12 268 LEU A O 1
ATOM 2052 N N . THR A 1 269 ? 51.498 7.739 -101.350 1.00 88.12 269 THR A N 1
ATOM 2053 C CA . THR A 1 269 ? 50.507 6.953 -102.099 1.00 88.12 269 THR A CA 1
ATOM 2054 C C . THR A 1 269 ? 49.891 5.851 -101.234 1.00 88.12 269 THR A C 1
ATOM 2056 O O . THR A 1 269 ? 48.677 5.643 -101.261 1.00 88.12 269 THR A O 1
ATOM 2059 N N . ARG A 1 270 ? 50.703 5.156 -100.426 1.00 87.31 270 ARG A N 1
ATOM 2060 C CA . ARG A 1 270 ? 50.207 4.150 -99.474 1.00 87.31 270 ARG A CA 1
ATOM 2061 C C . ARG A 1 270 ? 49.321 4.769 -98.396 1.00 87.31 270 ARG A C 1
ATOM 2063 O O . ARG A 1 270 ? 48.256 4.223 -98.118 1.00 87.31 270 ARG A O 1
ATOM 2070 N N . LEU A 1 271 ? 49.695 5.935 -97.866 1.00 92.00 271 LEU A N 1
ATOM 2071 C CA . LEU A 1 271 ? 48.863 6.688 -96.924 1.00 92.00 271 LEU A CA 1
ATOM 2072 C C . LEU A 1 271 ? 47.514 7.089 -97.533 1.00 92.00 271 LEU A C 1
ATOM 2074 O O . LEU A 1 271 ? 46.472 6.901 -96.903 1.00 92.00 271 LEU A O 1
ATOM 2078 N N . ALA A 1 272 ? 47.519 7.597 -98.766 1.00 88.88 272 ALA A N 1
ATOM 2079 C CA . ALA A 1 272 ? 46.296 7.964 -99.471 1.00 88.88 272 ALA A CA 1
ATOM 2080 C C . ALA A 1 272 ? 45.367 6.753 -99.664 1.00 88.88 272 ALA A C 1
ATOM 2082 O O . ALA A 1 272 ? 44.168 6.858 -99.403 1.00 88.88 272 ALA A O 1
ATOM 2083 N N . ARG A 1 273 ? 45.914 5.583 -100.031 1.00 88.44 273 ARG A N 1
ATOM 2084 C CA . ARG A 1 273 ? 45.135 4.336 -100.142 1.00 88.44 273 ARG A CA 1
ATOM 2085 C C . ARG A 1 273 ? 44.572 3.877 -98.801 1.00 88.44 273 ARG A C 1
ATOM 2087 O O . ARG A 1 273 ? 43.391 3.556 -98.735 1.00 88.44 273 ARG A O 1
ATOM 2094 N N . ALA A 1 274 ? 45.380 3.884 -97.740 1.00 88.81 274 ALA A N 1
ATOM 2095 C CA . ALA A 1 274 ? 44.926 3.502 -96.402 1.00 88.81 274 ALA A CA 1
ATOM 2096 C C . ALA A 1 274 ? 43.769 4.397 -95.919 1.00 88.81 274 ALA A C 1
ATOM 2098 O O . ALA A 1 274 ? 42.800 3.905 -95.342 1.00 88.81 274 ALA A O 1
ATOM 2099 N N . ARG A 1 275 ? 43.829 5.704 -96.218 1.00 91.69 275 ARG A N 1
ATOM 2100 C CA . ARG A 1 275 ? 42.749 6.655 -95.918 1.00 91.69 275 ARG A CA 1
ATOM 2101 C C . ARG A 1 275 ? 41.493 6.393 -96.749 1.00 91.69 275 ARG A C 1
ATOM 2103 O O . ARG A 1 275 ? 40.400 6.408 -96.194 1.00 91.69 275 ARG A O 1
ATOM 2110 N N . ALA A 1 276 ? 41.640 6.156 -98.052 1.00 89.19 276 ALA A N 1
ATOM 2111 C CA . ALA A 1 276 ? 40.514 5.904 -98.952 1.00 89.19 276 ALA A CA 1
ATOM 2112 C C . ALA A 1 276 ? 39.778 4.593 -98.630 1.00 89.19 276 ALA A C 1
ATOM 2114 O O . ALA A 1 276 ? 38.563 4.523 -98.774 1.00 89.19 276 ALA A O 1
ATOM 2115 N N . ALA A 1 277 ? 40.498 3.579 -98.145 1.00 88.38 277 ALA A N 1
ATOM 2116 C CA . ALA A 1 277 ? 39.929 2.292 -97.751 1.00 88.38 277 ALA A CA 1
ATOM 2117 C C . ALA A 1 277 ? 39.190 2.319 -96.397 1.00 88.38 277 ALA A C 1
ATOM 2119 O O . ALA A 1 277 ? 38.676 1.287 -95.975 1.00 88.38 277 ALA A O 1
ATOM 2120 N N . GLY A 1 278 ? 39.168 3.456 -95.688 1.00 86.50 278 GLY A N 1
ATOM 2121 C CA . GLY A 1 278 ? 38.639 3.520 -94.322 1.00 86.50 278 GLY A CA 1
ATOM 2122 C C . GLY A 1 278 ? 39.401 2.609 -93.354 1.00 86.50 278 GLY A C 1
ATOM 2123 O O . GLY A 1 278 ? 38.796 2.069 -92.430 1.00 86.50 278 GLY A O 1
ATOM 2124 N N . GLY A 1 279 ? 40.702 2.398 -93.602 1.00 78.75 279 GLY A N 1
ATOM 2125 C CA . GLY A 1 279 ? 41.530 1.440 -92.870 1.00 78.75 279 GLY A CA 1
ATOM 2126 C C . GLY A 1 279 ? 41.476 1.650 -91.359 1.00 78.75 279 GLY A C 1
ATOM 2127 O O . GLY A 1 279 ? 41.240 2.763 -90.873 1.00 78.75 279 GLY A O 1
ATOM 2128 N N . ALA A 1 280 ? 41.706 0.574 -90.602 1.00 84.81 280 ALA A N 1
ATOM 2129 C CA . ALA A 1 280 ? 41.690 0.649 -89.150 1.00 84.81 280 ALA A CA 1
ATOM 2130 C C . ALA A 1 280 ? 42.687 1.728 -88.676 1.00 84.81 280 ALA A C 1
ATOM 2132 O O . ALA A 1 280 ? 43.707 1.964 -89.331 1.00 84.81 280 ALA A O 1
ATOM 2133 N N . PRO A 1 281 ? 42.468 2.372 -87.514 1.00 84.56 281 PRO A N 1
ATOM 2134 C CA . PRO A 1 281 ? 43.383 3.395 -87.001 1.00 84.56 281 PRO A CA 1
ATOM 2135 C C . PRO A 1 281 ? 44.859 2.955 -86.938 1.00 84.56 281 PRO A C 1
ATOM 2137 O O . PRO A 1 281 ? 45.753 3.799 -86.978 1.00 84.56 281 PRO A O 1
ATOM 2140 N N . GLY A 1 282 ? 45.123 1.645 -86.850 1.00 83.06 282 GLY A N 1
ATOM 2141 C CA . GLY A 1 282 ? 46.463 1.063 -86.950 1.00 83.06 282 GLY A CA 1
ATOM 2142 C C . GLY A 1 282 ? 47.110 1.223 -88.331 1.00 83.06 282 GLY A C 1
ATOM 2143 O O . GLY A 1 282 ? 48.265 1.643 -88.399 1.00 83.06 282 GLY A O 1
ATOM 2144 N N . ASP A 1 283 ? 46.368 0.982 -89.413 1.00 84.62 283 ASP A N 1
ATOM 2145 C CA . ASP A 1 283 ? 46.867 1.042 -90.796 1.00 84.62 283 ASP A CA 1
ATOM 2146 C C . ASP A 1 283 ? 47.235 2.476 -91.190 1.00 84.62 283 ASP A C 1
ATOM 2148 O O . ASP A 1 283 ? 48.299 2.734 -91.755 1.00 84.62 283 ASP A O 1
ATOM 2152 N N . LEU A 1 284 ? 46.390 3.436 -90.798 1.00 89.06 284 LEU A N 1
ATOM 2153 C CA . LEU A 1 284 ? 46.644 4.866 -90.981 1.00 89.06 284 LEU A CA 1
ATOM 2154 C C . LEU A 1 284 ? 47.901 5.329 -90.234 1.00 89.06 284 LEU A C 1
ATOM 2156 O O . LEU A 1 284 ? 48.718 6.057 -90.799 1.00 89.06 284 LEU A O 1
ATOM 2160 N N . ARG A 1 285 ? 48.093 4.890 -88.981 1.00 86.69 285 ARG A N 1
ATOM 2161 C CA . ARG A 1 285 ? 49.313 5.199 -88.212 1.00 86.69 285 ARG A CA 1
ATOM 2162 C C . ARG A 1 285 ? 50.555 4.567 -88.835 1.00 86.69 285 ARG A C 1
ATOM 2164 O O . ARG A 1 285 ? 51.593 5.222 -88.876 1.00 86.69 285 ARG A O 1
ATOM 2171 N N . GLY A 1 286 ? 50.453 3.329 -89.320 1.00 87.44 286 GLY A N 1
ATOM 2172 C CA . GLY A 1 286 ? 51.541 2.645 -90.019 1.00 87.44 286 GLY A CA 1
ATOM 2173 C C . GLY A 1 286 ? 51.988 3.416 -91.259 1.00 87.44 286 GLY A C 1
ATOM 2174 O O . GLY A 1 286 ? 53.165 3.750 -91.384 1.00 87.44 286 GLY A O 1
ATOM 2175 N N . ALA A 1 287 ? 51.040 3.795 -92.118 1.00 87.38 287 ALA A N 1
ATOM 2176 C CA . ALA A 1 287 ? 51.335 4.546 -93.335 1.00 87.38 287 ALA A CA 1
ATOM 2177 C C . ALA A 1 287 ? 51.877 5.962 -93.055 1.00 87.38 287 ALA A C 1
ATOM 2179 O O . ALA A 1 287 ? 52.815 6.402 -93.717 1.00 87.38 287 ALA A O 1
ATOM 2180 N N . LEU A 1 288 ? 51.353 6.668 -92.041 1.00 90.06 288 LEU A N 1
ATOM 2181 C CA . LEU A 1 288 ? 51.914 7.956 -91.602 1.00 90.06 288 LEU A CA 1
ATOM 2182 C C . LEU A 1 288 ? 53.365 7.812 -91.129 1.00 90.06 288 LEU A C 1
ATOM 2184 O O . LEU A 1 288 ? 54.205 8.648 -91.457 1.00 90.06 288 LEU A O 1
ATOM 2188 N N . ARG A 1 289 ? 53.679 6.734 -90.401 1.00 87.69 289 ARG A N 1
ATOM 2189 C CA . ARG A 1 289 ? 55.044 6.445 -89.948 1.00 87.69 289 ARG A CA 1
ATOM 2190 C C . ARG A 1 289 ? 55.994 6.218 -91.125 1.00 87.69 289 ARG A C 1
ATOM 2192 O O . ARG A 1 289 ? 57.110 6.730 -91.093 1.00 87.69 289 ARG A O 1
ATOM 2199 N N . GLU A 1 290 ? 55.559 5.494 -92.158 1.00 87.50 290 GLU A N 1
ATOM 2200 C CA . GLU A 1 290 ? 56.343 5.310 -93.388 1.00 87.50 290 GLU A CA 1
ATOM 2201 C C . GLU A 1 290 ? 56.636 6.646 -94.084 1.00 87.50 290 GLU A C 1
ATOM 2203 O O . GLU A 1 290 ? 57.775 6.886 -94.486 1.00 87.50 290 GLU A O 1
ATOM 2208 N N . VAL A 1 291 ? 55.638 7.533 -94.184 1.00 90.56 291 VAL A N 1
ATOM 2209 C CA . VAL A 1 291 ? 55.803 8.875 -94.767 1.00 90.56 291 VAL A CA 1
ATOM 2210 C C . VAL A 1 291 ? 56.811 9.701 -93.971 1.00 90.56 291 VAL A C 1
ATOM 2212 O O . VAL A 1 291 ? 57.740 10.246 -94.565 1.00 90.56 291 VAL A O 1
ATOM 2215 N N . SER A 1 292 ? 56.674 9.767 -92.642 1.00 86.62 292 SER A N 1
ATOM 2216 C CA . SER A 1 292 ? 57.617 10.506 -91.793 1.00 86.62 292 SER A CA 1
ATOM 2217 C C . SER A 1 292 ? 59.043 9.966 -91.918 1.00 86.62 292 SER A C 1
ATOM 2219 O O . SER A 1 292 ? 59.966 10.754 -92.095 1.00 86.62 292 SER A O 1
ATOM 2221 N N . LEU A 1 293 ? 59.233 8.641 -91.903 1.00 84.06 293 LEU A N 1
ATOM 2222 C CA . LEU A 1 293 ? 60.554 8.026 -92.087 1.00 84.06 293 LEU A CA 1
ATOM 2223 C C . LEU A 1 293 ? 61.162 8.360 -93.456 1.00 84.06 293 LEU A C 1
ATOM 2225 O O . LEU A 1 293 ? 62.335 8.722 -93.533 1.00 84.06 293 LEU A O 1
ATOM 2229 N N . ALA A 1 294 ? 60.376 8.256 -94.531 1.00 84.06 294 ALA A N 1
ATOM 2230 C CA . ALA A 1 294 ? 60.837 8.573 -95.880 1.00 84.06 294 ALA A CA 1
ATOM 2231 C C . ALA A 1 294 ? 61.213 10.058 -96.025 1.00 84.06 294 ALA A C 1
ATOM 2233 O O . ALA A 1 294 ? 62.243 10.369 -96.623 1.00 84.06 294 ALA A O 1
ATOM 2234 N N . ALA A 1 295 ? 60.416 10.962 -95.444 1.00 85.62 295 ALA A N 1
ATOM 2235 C CA . ALA A 1 295 ? 60.674 12.400 -95.455 1.00 85.62 295 ALA A CA 1
ATOM 2236 C C . ALA A 1 295 ? 61.940 12.760 -94.663 1.00 85.62 295 ALA A C 1
ATOM 2238 O O . ALA A 1 295 ? 62.802 13.461 -95.186 1.00 85.62 295 ALA A O 1
ATOM 2239 N N . SER A 1 296 ? 62.092 12.241 -93.439 1.00 83.00 296 SER A N 1
ATOM 2240 C CA . SER A 1 296 ? 63.272 12.500 -92.603 1.00 83.00 296 SER A CA 1
ATOM 2241 C C . SER A 1 296 ? 64.560 11.979 -93.238 1.00 83.00 296 SER A C 1
ATOM 2243 O O . SER A 1 296 ? 65.550 12.704 -93.272 1.00 83.00 296 SER A O 1
ATOM 2245 N N . ARG A 1 297 ? 64.555 10.761 -93.798 1.00 82.88 297 ARG A N 1
ATOM 2246 C CA . ARG A 1 297 ? 65.732 10.215 -94.495 1.00 82.88 297 ARG A CA 1
ATOM 2247 C C . ARG A 1 297 ? 66.095 11.018 -95.741 1.00 82.88 297 ARG A C 1
ATOM 2249 O O . ARG A 1 297 ? 67.272 11.182 -96.036 1.00 82.88 297 ARG A O 1
ATOM 2256 N N . TRP A 1 298 ? 65.100 11.493 -96.495 1.00 84.69 298 TRP A N 1
ATOM 2257 C CA . TRP A 1 298 ? 65.364 12.339 -97.657 1.00 84.69 298 TRP A CA 1
ATOM 2258 C C . TRP A 1 298 ? 65.972 13.680 -97.236 1.00 84.69 298 TRP A C 1
ATOM 2260 O O . TRP A 1 298 ? 66.987 14.071 -97.801 1.00 84.69 298 TRP A O 1
ATOM 2270 N N . ALA A 1 299 ? 65.420 14.321 -96.202 1.00 84.44 299 ALA A N 1
ATOM 2271 C CA . ALA A 1 299 ? 65.946 15.568 -95.650 1.00 84.44 299 ALA A CA 1
ATOM 2272 C C . ALA A 1 299 ? 67.388 15.445 -95.127 1.00 84.44 299 ALA A C 1
ATOM 2274 O O . ALA A 1 299 ? 68.156 16.376 -95.293 1.00 84.44 299 ALA A O 1
ATOM 2275 N N . GLN A 1 300 ? 67.777 14.307 -94.541 1.00 81.31 300 GLN A N 1
ATOM 2276 C CA . GLN A 1 300 ? 69.154 14.070 -94.072 1.00 81.31 300 GLN A CA 1
ATOM 2277 C C . GLN A 1 300 ? 70.185 13.872 -95.198 1.00 81.31 300 GLN A C 1
ATOM 2279 O O . GLN A 1 300 ? 71.382 13.890 -94.926 1.00 81.31 300 GLN A O 1
ATOM 2284 N N . ARG A 1 301 ? 69.742 13.617 -96.437 1.00 81.38 301 ARG A N 1
ATOM 2285 C CA . ARG A 1 301 ? 70.621 13.460 -97.611 1.00 81.38 301 ARG A CA 1
ATOM 2286 C C . ARG A 1 301 ? 70.761 14.737 -98.443 1.00 81.38 301 ARG A C 1
ATOM 2288 O O . ARG A 1 301 ? 71.536 14.726 -99.398 1.00 81.38 301 ARG A O 1
ATOM 2295 N N . LEU A 1 302 ? 69.971 15.764 -98.133 1.00 79.31 302 LEU A N 1
ATOM 2296 C CA . LEU A 1 302 ? 70.088 17.109 -98.695 1.00 79.31 302 LEU A CA 1
ATOM 2297 C C . LEU A 1 302 ? 71.105 17.907 -97.877 1.00 79.31 302 LEU A C 1
ATOM 2299 O O . LEU A 1 302 ? 71.862 18.667 -98.514 1.00 79.31 302 LEU A O 1
#

Radius of gyration: 75.48 Å; chains: 1; bounding box: 149×33×179 Å

Secondary structure (DSSP, 8-state):
-PPP---------------HHHHHHHHHHHHHHHSS---TTTT-HHHHHHTT-HHHHHHHHH--TTT-PPPPPHHHHHHHTTT-HHHHHHHTT-PPPPPPP-S--TT-PPP-PPPPPPPPPHHHHHHHHHHHHHHHHHHHHHHHHHHHHHHHHHHHHHHHHHHHHHHHHHHHHHHHHHHHHHHHHHHHHHHHHHHHHHHHHHHHHHHHHHHHHHHHHHHHHHHHHHHHHHHHHHHHHHHHHHHHHHHHHHHHT-TTS--SHHHHHHHHHHHHHHHHTT--HHHHHHHHHHHHHHHHHHHTT-

pLDDT: mean 87.47, std 16.08, range [37.16, 98.56]

Foldseek 3Di:
DDDDDDPPPPPPVPPPLQDLVNLLVLQVLVCVVPVAGDDLCLQEVVNCVVVVNVVSVVNQVCARPVPSHHRDHSVSCCVNQVNDPQSSCVVSVHHDDDDPDDPDDPPDDDPDDPDDDDDDDCVVVVVVVVVVVVVVVVVVVVVVVVVVVVVVVVVVVVVVVVVVVVVVVVVVVVVVVVVVVVVVVVVVVVVVVVVVVVVVVVVVVVVVVVVVVVVVVVVVVVVVVVVVVVVVVVVVVVVVVVVVVVVLVVLLPPLPDDEDPVQLVVLVVQLVVCVVVVHDPVSNVVSVSSNVSNVSSNVVVD